Protein AF-A0A2P5GJY7-F1 (afdb_monomer_lite)

Organism: NCBI:txid2022662

Structure (mmCIF, N/CA/C/O backbone):
data_AF-A0A2P5GJY7-F1
#
_entry.id   AF-A0A2P5GJY7-F1
#
loop_
_atom_site.group_PDB
_atom_site.id
_atom_site.type_symbol
_atom_site.label_atom_id
_atom_site.label_alt_id
_atom_site.label_comp_id
_atom_site.label_asym_id
_atom_site.label_entity_id
_atom_site.label_seq_id
_atom_site.pdbx_PDB_ins_code
_atom_site.Cartn_x
_atom_site.Cartn_y
_atom_site.Cartn_z
_atom_site.occupancy
_atom_site.B_iso_or_equiv
_atom_site.auth_seq_id
_atom_site.auth_comp_id
_atom_site.auth_asym_id
_atom_site.auth_atom_id
_atom_site.pdbx_PDB_model_num
ATOM 1 N N . MET A 1 1 ? 16.020 23.531 -41.495 1.00 34.53 1 MET A N 1
ATOM 2 C CA . MET A 1 1 ? 14.678 23.341 -40.895 1.00 34.53 1 MET A CA 1
ATOM 3 C C . MET A 1 1 ? 14.731 22.214 -39.865 1.00 34.53 1 MET A C 1
ATOM 5 O O . MET A 1 1 ? 14.953 21.072 -40.246 1.00 34.53 1 MET A O 1
ATOM 9 N N . ARG A 1 2 ? 14.599 22.515 -38.563 1.00 37.34 2 ARG A N 1
ATOM 10 C CA . ARG A 1 2 ? 14.489 21.490 -37.506 1.00 37.34 2 ARG A CA 1
ATOM 11 C C . ARG A 1 2 ? 13.043 20.993 -37.465 1.00 37.34 2 ARG A C 1
ATOM 13 O O . ARG A 1 2 ? 12.167 21.751 -37.064 1.00 37.34 2 ARG A O 1
ATOM 20 N N . LYS A 1 3 ? 12.797 19.742 -37.870 1.00 37.22 3 LYS A N 1
ATOM 21 C CA . LYS A 1 3 ? 11.512 19.071 -37.621 1.00 37.22 3 LYS A CA 1
ATOM 22 C C . LYS A 1 3 ? 11.326 18.941 -36.110 1.00 37.22 3 LYS A C 1
ATOM 24 O O . LYS A 1 3 ? 12.103 18.254 -35.449 1.00 37.22 3 LYS A O 1
ATOM 29 N N . TRP A 1 4 ? 10.329 19.634 -35.573 1.00 43.38 4 TRP A N 1
ATOM 30 C CA . TRP A 1 4 ? 9.834 19.385 -34.226 1.00 43.38 4 TRP A CA 1
ATOM 31 C C . TRP A 1 4 ? 9.221 17.986 -34.215 1.00 43.38 4 TRP A C 1
ATOM 33 O O . TRP A 1 4 ? 8.318 17.708 -35.000 1.00 43.38 4 TRP A O 1
ATOM 43 N N . LYS A 1 5 ? 9.747 17.096 -33.369 1.00 41.31 5 LYS A N 1
ATOM 44 C CA . LYS A 1 5 ? 9.097 15.814 -33.089 1.00 41.31 5 LYS A CA 1
ATOM 45 C C . LYS A 1 5 ? 7.791 16.112 -32.361 1.00 41.31 5 LYS A C 1
ATOM 47 O O . LYS A 1 5 ? 7.815 16.713 -31.286 1.00 41.31 5 LYS A O 1
ATOM 52 N N . THR A 1 6 ? 6.671 15.731 -32.959 1.00 52.09 6 THR A N 1
ATOM 53 C CA . THR A 1 6 ? 5.356 15.745 -32.313 1.00 52.09 6 THR A CA 1
ATOM 54 C C . THR A 1 6 ? 5.362 14.779 -31.124 1.00 52.09 6 THR A C 1
ATOM 56 O O . THR A 1 6 ? 6.164 13.844 -31.072 1.00 52.09 6 THR A O 1
ATOM 59 N N . LYS A 1 7 ? 4.496 15.010 -30.126 1.00 48.22 7 LYS A N 1
ATOM 60 C CA . LYS A 1 7 ? 4.385 14.160 -28.919 1.00 48.22 7 LYS A CA 1
ATOM 61 C C . LYS A 1 7 ? 4.243 12.667 -29.262 1.00 48.22 7 LYS A C 1
ATOM 63 O O . LYS A 1 7 ? 4.782 11.828 -28.543 1.00 48.22 7 LYS A O 1
ATOM 68 N N . ASP A 1 8 ? 3.630 12.364 -30.401 1.00 45.59 8 ASP A N 1
ATOM 69 C CA . ASP A 1 8 ? 3.423 11.005 -30.904 1.00 45.59 8 ASP A CA 1
ATOM 70 C C . ASP A 1 8 ? 4.733 10.309 -31.326 1.00 45.59 8 ASP A C 1
ATOM 72 O O . ASP A 1 8 ? 4.910 9.115 -31.077 1.00 45.59 8 ASP A O 1
ATOM 76 N N . ASP A 1 9 ? 5.716 11.052 -31.849 1.00 42.16 9 ASP A N 1
ATOM 77 C CA . ASP A 1 9 ? 7.031 10.508 -32.234 1.00 42.16 9 ASP A CA 1
ATOM 78 C C . ASP A 1 9 ? 7.886 10.135 -31.014 1.00 42.16 9 ASP A C 1
ATOM 80 O O . ASP A 1 9 ? 8.717 9.224 -31.064 1.00 42.16 9 ASP A O 1
ATOM 84 N N . ILE A 1 10 ? 7.694 10.834 -29.892 1.00 47.88 10 ILE A N 1
ATOM 85 C CA . ILE A 1 10 ? 8.357 10.514 -28.619 1.00 47.88 10 ILE A CA 1
ATOM 86 C C . ILE A 1 10 ? 7.738 9.236 -28.042 1.00 47.88 10 ILE A C 1
ATOM 88 O O . ILE A 1 10 ? 8.455 8.345 -27.576 1.00 47.88 10 ILE A O 1
ATOM 92 N N . GLN A 1 11 ? 6.417 9.097 -28.172 1.00 43.94 11 GLN A N 1
ATOM 93 C CA . GLN A 1 11 ? 5.674 7.922 -27.738 1.00 43.94 11 GLN A CA 1
ATOM 94 C C . GLN A 1 11 ? 5.958 6.687 -28.609 1.00 43.94 11 GLN A C 1
ATOM 96 O O . GLN A 1 11 ? 5.867 5.570 -28.114 1.00 43.94 11 GLN A O 1
ATOM 101 N N . ALA A 1 12 ? 6.370 6.828 -29.869 1.00 45.78 12 ALA A N 1
ATOM 102 C CA . ALA A 1 12 ? 6.786 5.695 -30.705 1.00 45.78 12 ALA A CA 1
ATOM 103 C C . ALA A 1 12 ? 8.139 5.075 -30.288 1.00 45.78 12 ALA A C 1
ATOM 105 O O . ALA A 1 12 ? 8.378 3.901 -30.555 1.00 45.78 12 ALA A O 1
ATOM 106 N N . SER A 1 13 ? 9.003 5.837 -29.605 1.00 49.62 13 SER A N 1
ATOM 107 C CA . SER A 1 13 ? 10.367 5.414 -29.233 1.00 49.62 13 SER A CA 1
ATOM 108 C C . SER A 1 13 ? 10.535 4.878 -27.808 1.00 49.62 13 SER A C 1
ATOM 110 O O . SER A 1 13 ? 11.633 4.456 -27.447 1.00 49.62 13 SER A O 1
ATOM 112 N N . THR A 1 14 ? 9.474 4.890 -26.997 1.00 52.94 14 THR A N 1
ATOM 113 C CA . THR A 1 14 ? 9.507 4.297 -25.655 1.00 52.94 14 THR A CA 1
ATOM 114 C C . THR A 1 14 ? 9.406 2.773 -25.760 1.00 52.94 14 THR A C 1
ATOM 116 O O . THR A 1 14 ? 8.521 2.275 -26.471 1.00 52.94 14 THR A O 1
ATOM 119 N N . PRO A 1 15 ? 10.310 2.009 -25.113 1.00 65.25 15 PRO A N 1
ATOM 120 C CA . PRO A 1 15 ? 10.289 0.552 -25.158 1.00 65.25 15 PRO A CA 1
ATOM 121 C C . PRO A 1 15 ? 8.916 0.040 -24.715 1.00 65.25 15 PRO A C 1
ATOM 123 O O . PRO A 1 15 ? 8.296 0.590 -23.808 1.00 65.25 15 PRO A O 1
ATOM 126 N N . LEU A 1 16 ? 8.435 -1.027 -25.356 1.00 65.81 16 LEU A N 1
ATOM 127 C CA . LEU A 1 16 ? 7.122 -1.648 -25.114 1.00 65.81 16 LEU A CA 1
ATOM 128 C C . LEU A 1 16 ? 6.843 -1.870 -23.611 1.00 65.81 16 LEU A C 1
ATOM 130 O O . LEU A 1 16 ? 5.719 -1.689 -23.150 1.00 65.81 16 LEU A O 1
ATOM 134 N N . PHE A 1 17 ? 7.902 -2.149 -22.847 1.00 60.34 17 PHE A N 1
ATOM 135 C CA . PHE A 1 17 ? 7.912 -2.263 -21.392 1.00 60.34 17 PHE A CA 1
ATOM 136 C C . PHE A 1 17 ? 7.448 -0.995 -20.653 1.00 60.34 17 PHE A C 1
ATOM 138 O O . PHE A 1 17 ? 6.600 -1.092 -19.773 1.00 60.34 17 PHE A O 1
ATOM 145 N N . GLU A 1 18 ? 7.919 0.199 -21.027 1.00 65.62 18 GLU A N 1
ATOM 146 C CA . GLU A 1 18 ? 7.500 1.456 -20.383 1.00 65.62 18 GLU A CA 1
ATOM 147 C C . GLU A 1 18 ? 6.019 1.752 -20.629 1.00 65.62 18 GLU A C 1
ATOM 149 O O . GLU A 1 18 ? 5.316 2.194 -19.725 1.00 65.62 18 GLU A O 1
ATOM 154 N N . LYS A 1 19 ? 5.505 1.452 -21.827 1.00 70.94 19 LYS A N 1
ATOM 155 C CA . LYS A 1 19 ? 4.076 1.633 -22.130 1.00 70.94 19 LYS A CA 1
ATOM 156 C C . LYS A 1 19 ? 3.191 0.700 -21.312 1.00 70.94 19 LYS A C 1
ATOM 158 O O . LYS A 1 19 ? 2.145 1.132 -20.828 1.00 70.94 19 LYS A O 1
ATOM 163 N N . VAL A 1 20 ? 3.594 -0.563 -21.174 1.00 73.25 20 VAL A N 1
ATOM 164 C CA . VAL A 1 20 ? 2.868 -1.555 -20.369 1.00 73.25 20 VAL A CA 1
ATOM 165 C C . VAL A 1 20 ? 2.922 -1.179 -18.892 1.00 73.25 20 VAL A C 1
ATOM 167 O O . VAL A 1 20 ? 1.893 -1.202 -18.225 1.00 73.25 20 VAL A O 1
ATOM 170 N N . LEU A 1 21 ? 4.085 -0.750 -18.402 1.00 74.75 21 LEU A N 1
ATOM 171 C CA . LEU A 1 21 ? 4.277 -0.365 -17.009 1.00 74.75 21 LEU A CA 1
ATOM 172 C C . LEU A 1 21 ? 3.488 0.902 -16.644 1.00 74.75 21 LEU A C 1
ATOM 174 O O . LEU A 1 21 ? 2.798 0.916 -15.629 1.00 74.75 21 LEU A O 1
ATOM 178 N N . VAL A 1 22 ? 3.497 1.929 -17.501 1.00 75.62 22 VAL A N 1
ATOM 179 C CA . VAL A 1 22 ? 2.707 3.156 -17.291 1.00 75.62 22 VAL A CA 1
ATOM 180 C C . VAL A 1 22 ? 1.207 2.865 -17.321 1.00 75.62 22 VAL A C 1
ATOM 182 O O . VAL A 1 22 ? 0.480 3.347 -16.454 1.00 75.62 22 VAL A O 1
ATOM 185 N N . ARG A 1 23 ? 0.724 2.056 -18.274 1.00 77.25 23 ARG A N 1
ATOM 186 C CA . ARG A 1 23 ? -0.698 1.677 -18.326 1.00 77.25 23 ARG A CA 1
ATOM 187 C C . ARG A 1 23 ? -1.109 0.818 -17.133 1.00 77.25 23 ARG A C 1
ATOM 189 O O . ARG A 1 23 ? -2.165 1.059 -16.562 1.00 77.25 23 ARG A O 1
ATOM 196 N N . GLY A 1 24 ? -0.279 -0.145 -16.736 1.00 80.56 24 GLY A N 1
ATOM 197 C CA . GLY A 1 24 ? -0.527 -0.971 -15.553 1.00 80.56 24 GLY A CA 1
ATOM 198 C C . GLY A 1 24 ? -0.610 -0.125 -14.284 1.00 80.56 24 GLY A C 1
ATOM 199 O O . GLY A 1 24 ? -1.535 -0.284 -13.493 1.00 80.56 24 GLY A O 1
ATOM 200 N N . TYR A 1 25 ? 0.293 0.845 -14.147 1.00 79.81 25 TYR A N 1
ATOM 201 C CA . TYR A 1 25 ? 0.291 1.788 -13.036 1.00 79.81 25 TYR A CA 1
ATOM 202 C C . TYR A 1 25 ? -0.955 2.695 -13.029 1.00 79.81 25 TYR A C 1
ATOM 204 O O . TYR A 1 25 ? -1.570 2.889 -11.983 1.00 79.81 25 TYR A O 1
ATOM 212 N N . GLN A 1 26 ? -1.393 3.188 -14.194 1.00 80.06 26 GLN A N 1
ATOM 213 C CA . GLN A 1 26 ? -2.640 3.955 -14.320 1.00 80.06 26 GLN A CA 1
ATOM 214 C C . GLN A 1 26 ? -3.869 3.140 -13.905 1.00 80.06 26 GLN A C 1
ATOM 216 O O . GLN A 1 26 ? -4.712 3.640 -13.165 1.00 80.06 26 GLN A O 1
ATOM 221 N N . VAL A 1 27 ? -3.967 1.885 -14.349 1.00 85.12 27 VAL A N 1
ATOM 222 C CA . VAL A 1 27 ? -5.081 1.000 -13.978 1.00 85.12 27 VAL A CA 1
ATOM 223 C C . VAL A 1 27 ? -5.066 0.713 -12.476 1.00 85.12 27 VAL A C 1
ATOM 225 O O . VAL A 1 27 ? -6.103 0.833 -11.829 1.00 85.12 27 VAL A O 1
ATOM 228 N N . ALA A 1 28 ? -3.898 0.409 -11.902 1.00 84.88 28 ALA A N 1
ATOM 229 C CA . ALA A 1 28 ? -3.755 0.186 -10.465 1.00 84.88 28 ALA A CA 1
ATOM 230 C C . ALA A 1 28 ? -4.170 1.419 -9.646 1.00 84.88 28 ALA A C 1
ATOM 232 O O . ALA A 1 28 ? -4.871 1.275 -8.648 1.00 84.88 28 ALA A O 1
ATOM 233 N N . LEU A 1 29 ? -3.810 2.627 -10.093 1.00 84.94 29 LEU A N 1
ATOM 234 C CA . LEU A 1 29 ? -4.238 3.876 -9.458 1.00 84.94 29 LEU A CA 1
ATOM 235 C C . LEU A 1 29 ? -5.755 4.074 -9.491 1.00 84.94 29 LEU A C 1
ATOM 237 O O . LEU A 1 29 ? -6.324 4.514 -8.496 1.00 84.94 29 LEU A O 1
ATOM 241 N N . VAL A 1 30 ? -6.406 3.758 -10.612 1.00 87.50 30 VAL A N 1
ATOM 242 C CA . VAL A 1 30 ? -7.868 3.871 -10.739 1.00 87.50 30 VAL A CA 1
ATOM 243 C C . VAL A 1 30 ? -8.573 2.865 -9.831 1.00 87.50 30 VAL A C 1
ATOM 245 O O . VAL A 1 30 ? -9.529 3.216 -9.147 1.00 87.50 30 VAL A O 1
ATOM 248 N N . ILE A 1 31 ? -8.095 1.621 -9.780 1.00 88.38 31 ILE A N 1
ATOM 249 C CA . ILE A 1 31 ? -8.659 0.604 -8.882 1.00 88.38 31 ILE A CA 1
ATOM 250 C C . ILE A 1 31 ? -8.467 1.028 -7.423 1.00 88.38 31 ILE A C 1
ATOM 252 O O . ILE A 1 31 ? -9.407 0.963 -6.633 1.00 88.38 31 ILE A O 1
ATOM 256 N N . PHE A 1 32 ? -7.272 1.508 -7.076 1.00 86.62 32 PHE A N 1
ATOM 257 C CA . PHE A 1 32 ? -6.962 1.961 -5.727 1.00 86.62 32 PHE A CA 1
ATOM 258 C C . PHE A 1 32 ? -7.811 3.172 -5.312 1.00 86.62 32 PHE A C 1
ATOM 260 O O . PHE A 1 32 ? -8.309 3.207 -4.190 1.00 86.62 32 PHE A O 1
ATOM 267 N N . SER A 1 33 ? -8.026 4.145 -6.203 1.00 85.75 33 SER A N 1
ATOM 268 C CA . SER A 1 33 ? -8.851 5.320 -5.897 1.00 85.75 33 SER A CA 1
ATOM 269 C C . SER A 1 33 ? -10.327 4.967 -5.720 1.00 85.75 33 SER A C 1
ATOM 271 O O . SER A 1 33 ? -10.966 5.489 -4.807 1.00 85.75 33 SER A O 1
ATOM 273 N N . LEU A 1 34 ? -10.855 4.047 -6.534 1.00 90.75 34 LEU A N 1
ATOM 274 C CA . LEU A 1 34 ? -12.212 3.523 -6.374 1.00 90.75 34 LEU A CA 1
ATOM 275 C C . LEU A 1 34 ? -12.367 2.762 -5.055 1.00 90.75 34 LEU A C 1
ATOM 277 O O . LEU A 1 34 ? -13.336 2.989 -4.333 1.00 90.75 34 LEU A O 1
ATOM 281 N N . TRP A 1 35 ? -11.402 1.903 -4.718 1.00 89.56 35 TRP A N 1
ATOM 282 C CA . TRP A 1 35 ? -11.403 1.167 -3.454 1.00 89.56 35 TRP A CA 1
ATOM 283 C C . TRP A 1 35 ? -11.337 2.110 -2.249 1.00 89.56 35 TRP A C 1
ATOM 285 O O . TRP A 1 35 ? -12.163 2.005 -1.347 1.00 89.56 35 TRP A O 1
ATOM 295 N N . LEU A 1 36 ? -10.423 3.084 -2.260 1.00 86.62 36 LEU A N 1
ATOM 296 C CA . LEU A 1 36 ? -10.295 4.068 -1.186 1.00 86.62 36 LEU A CA 1
ATOM 297 C C . LEU A 1 36 ? -11.573 4.905 -1.037 1.00 86.62 36 LEU A C 1
ATOM 299 O O . LEU A 1 36 ? -12.032 5.143 0.078 1.00 86.62 36 LEU A O 1
ATOM 303 N N . GLY A 1 37 ? -12.166 5.324 -2.159 1.00 87.62 37 GLY A N 1
ATOM 304 C CA . GLY A 1 37 ? -13.436 6.045 -2.167 1.00 87.62 37 GLY A CA 1
ATOM 305 C C . GLY A 1 37 ? -14.575 5.223 -1.564 1.00 87.62 37 GLY A C 1
ATOM 306 O O . GLY A 1 37 ? -15.362 5.758 -0.786 1.00 87.62 37 GLY A O 1
ATOM 307 N N . TRP A 1 38 ? -14.631 3.925 -1.870 1.00 90.56 38 TRP A N 1
ATOM 308 C CA . TRP A 1 38 ? -15.604 3.007 -1.281 1.00 90.56 38 TRP A CA 1
ATOM 309 C C . TRP A 1 38 ? -15.401 2.835 0.232 1.00 90.56 38 TRP A C 1
ATOM 311 O O . TRP A 1 38 ? -16.369 2.994 0.967 1.00 90.56 38 TRP A O 1
ATOM 321 N N . VAL A 1 39 ? -14.167 2.611 0.706 1.00 88.12 39 VAL A N 1
ATOM 322 C CA . VAL A 1 39 ? -13.859 2.480 2.147 1.00 88.12 39 VAL A CA 1
ATOM 323 C C . VAL A 1 39 ? -14.271 3.736 2.918 1.00 88.12 39 VAL A C 1
ATOM 325 O O . VAL A 1 39 ? -14.928 3.648 3.952 1.00 88.12 39 VAL A O 1
ATOM 328 N N . ILE A 1 40 ? -13.930 4.922 2.402 1.00 87.31 40 ILE A N 1
ATOM 329 C CA . ILE A 1 40 ? -14.301 6.194 3.040 1.00 87.31 40 ILE A CA 1
ATOM 330 C C . ILE A 1 40 ? -15.821 6.373 3.049 1.00 87.31 40 ILE A C 1
ATOM 332 O O . ILE A 1 40 ? -16.388 6.799 4.053 1.00 87.31 40 ILE A O 1
ATOM 336 N N . TYR A 1 41 ? -16.490 6.067 1.936 1.00 91.38 41 TYR A N 1
ATOM 337 C CA . TYR A 1 41 ? -17.944 6.162 1.850 1.00 91.38 41 TYR A CA 1
ATOM 338 C C . TYR A 1 41 ? -18.631 5.235 2.859 1.00 91.38 41 TYR A C 1
ATOM 340 O O . TYR A 1 41 ? -19.539 5.676 3.565 1.00 91.38 41 TYR A O 1
ATOM 348 N N . ASP A 1 42 ? -18.189 3.981 2.940 1.00 90.19 42 ASP A N 1
ATOM 349 C CA . ASP A 1 42 ? -18.756 2.981 3.841 1.00 90.19 42 ASP A CA 1
ATOM 350 C C . ASP A 1 42 ? -18.544 3.375 5.309 1.00 90.19 42 ASP A C 1
ATOM 352 O O . ASP A 1 42 ? -19.497 3.390 6.086 1.00 90.19 42 ASP A O 1
ATOM 356 N N . GLU A 1 43 ? -17.345 3.844 5.670 1.00 88.94 43 GLU A N 1
ATOM 357 C CA . GLU A 1 43 ? -17.064 4.381 7.007 1.00 88.94 43 GLU A CA 1
ATOM 358 C C . GLU A 1 43 ? -17.991 5.555 7.365 1.00 88.94 43 GLU A C 1
ATOM 360 O O . GLU A 1 43 ? -18.574 5.589 8.450 1.00 88.94 43 GLU A O 1
ATOM 365 N N . VAL A 1 44 ? -18.182 6.513 6.452 1.00 89.94 44 VAL A N 1
ATOM 366 C CA . VAL A 1 44 ? -19.079 7.658 6.687 1.00 89.94 44 VAL A CA 1
ATOM 367 C C . VAL A 1 44 ? -20.523 7.194 6.887 1.00 89.94 44 VAL A C 1
ATOM 369 O O . VAL A 1 44 ? -21.236 7.741 7.734 1.00 89.94 44 VAL A O 1
ATOM 372 N N . GLN A 1 45 ? -20.973 6.184 6.142 1.00 91.44 45 GLN A N 1
ATOM 373 C CA . GLN A 1 45 ? -22.304 5.608 6.339 1.00 91.44 45 GLN A CA 1
ATOM 374 C C . GLN A 1 45 ? -22.415 4.887 7.687 1.00 91.44 45 GLN A C 1
ATOM 376 O O . GLN A 1 45 ? -23.409 5.075 8.395 1.00 91.44 45 GLN A O 1
ATOM 381 N N . MET A 1 46 ? -21.391 4.131 8.092 1.00 89.38 46 MET A N 1
ATOM 382 C CA . MET A 1 46 ? -21.336 3.497 9.413 1.00 89.38 46 MET A CA 1
ATOM 383 C C . MET A 1 46 ? -21.407 4.535 10.5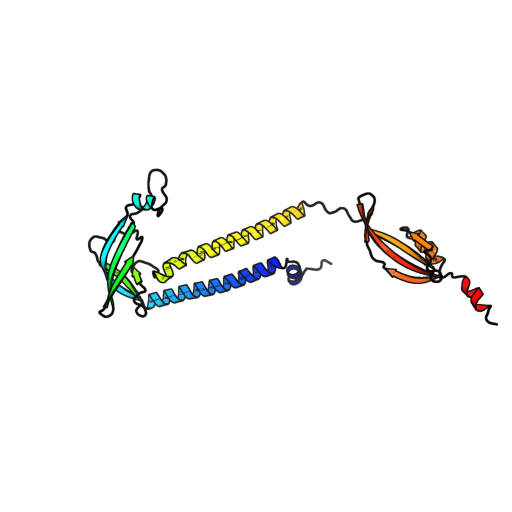34 1.00 89.38 46 MET A C 1
ATOM 385 O O . MET A 1 46 ? -22.176 4.354 11.475 1.00 89.38 46 MET A O 1
ATOM 389 N N . GLN A 1 47 ? -20.693 5.656 10.405 1.00 88.94 47 GLN A N 1
ATOM 390 C CA . GLN A 1 47 ? -20.729 6.752 11.376 1.00 88.94 47 GLN A CA 1
ATOM 391 C C . GLN A 1 47 ? -22.102 7.431 11.452 1.00 88.94 47 GLN A C 1
ATOM 393 O O . GLN A 1 47 ? -22.565 7.756 12.542 1.00 88.94 47 GLN A O 1
ATOM 398 N N . ARG A 1 48 ? -22.798 7.608 10.323 1.00 90.12 48 ARG A N 1
ATOM 399 C CA . ARG A 1 48 ? -24.170 8.159 10.310 1.00 90.12 48 ARG A CA 1
ATOM 400 C C . ARG A 1 48 ? -25.196 7.234 10.954 1.00 90.12 48 ARG A C 1
ATOM 402 O O . ARG A 1 48 ? -26.198 7.705 11.487 1.00 90.12 48 ARG A O 1
ATOM 409 N N . HIS A 1 49 ? -24.968 5.928 10.875 1.00 91.44 49 HIS A N 1
ATOM 410 C CA . HIS A 1 49 ? -25.834 4.901 11.450 1.00 91.44 49 HIS A CA 1
ATOM 411 C C . HIS A 1 49 ? -25.323 4.358 12.790 1.00 91.44 49 HIS A C 1
ATOM 413 O O . HIS A 1 49 ? -25.844 3.346 13.277 1.00 91.44 49 HIS A O 1
ATOM 419 N N . ALA A 1 50 ? -24.328 5.024 13.375 1.00 89.88 50 ALA A N 1
ATOM 420 C CA . ALA A 1 50 ? -23.765 4.690 14.665 1.00 89.88 50 ALA A CA 1
ATOM 421 C C . ALA A 1 50 ? -24.734 5.075 15.785 1.00 89.88 50 ALA A C 1
ATOM 423 O O . ALA A 1 50 ? -25.323 6.158 15.781 1.00 89.88 50 ALA A O 1
ATOM 424 N N . VAL A 1 51 ? -24.896 4.177 16.750 1.00 91.19 51 VAL A N 1
ATOM 425 C CA . VAL A 1 51 ? -25.667 4.420 17.965 1.00 91.19 51 VAL A CA 1
ATOM 426 C C . VAL A 1 51 ? -24.733 4.249 19.162 1.00 91.19 51 VAL A C 1
ATOM 428 O O . VAL A 1 51 ? -24.164 3.163 19.312 1.00 91.19 51 VAL A O 1
ATOM 431 N N . PRO A 1 52 ? -24.592 5.276 20.020 1.00 90.88 52 PRO A N 1
ATOM 432 C CA . PRO A 1 52 ? -23.786 5.169 21.224 1.00 90.88 52 PRO A CA 1
ATOM 433 C C . PRO A 1 52 ? -24.494 4.301 22.267 1.00 90.88 52 PRO A C 1
ATOM 435 O O . PRO A 1 52 ? -25.698 4.431 22.507 1.00 90.88 52 PRO A O 1
ATOM 438 N N . THR A 1 53 ? -23.738 3.426 22.918 1.00 90.12 53 THR A N 1
ATOM 439 C CA . THR A 1 53 ? -24.175 2.597 24.042 1.00 90.12 53 THR A CA 1
ATOM 440 C C . THR A 1 53 ? -23.087 2.529 25.103 1.00 90.12 53 THR A C 1
ATOM 442 O O . THR A 1 53 ? -21.893 2.560 24.809 1.00 90.12 53 THR A O 1
ATOM 445 N N . SER A 1 54 ? -23.492 2.393 26.362 1.00 89.62 54 SER A N 1
ATOM 446 C CA . SER A 1 54 ? -22.573 1.993 27.420 1.00 89.62 54 SER A CA 1
ATOM 447 C C . SER A 1 54 ? -22.382 0.477 27.394 1.00 89.62 54 SER A C 1
ATOM 449 O O . SER A 1 54 ? -23.307 -0.284 27.092 1.00 89.62 54 SER A O 1
ATOM 451 N N . ALA A 1 55 ? -21.166 0.039 27.693 1.00 88.38 55 ALA A N 1
ATOM 452 C CA . ALA A 1 55 ? -20.799 -1.365 27.781 1.00 88.38 55 ALA A CA 1
ATOM 453 C C . ALA A 1 55 ? -20.007 -1.621 29.055 1.00 88.38 55 ALA A C 1
ATOM 455 O O . ALA A 1 55 ? -19.209 -0.777 29.467 1.00 88.38 55 ALA A O 1
ATOM 456 N N . GLN A 1 56 ? -20.225 -2.778 29.674 1.00 89.69 56 GLN A N 1
ATOM 457 C CA . GLN A 1 56 ? -19.528 -3.162 30.896 1.00 89.69 56 GLN A CA 1
ATOM 458 C C . GLN A 1 56 ? -18.308 -4.016 30.572 1.00 89.69 56 GLN A C 1
ATOM 460 O O . GLN A 1 56 ? -18.396 -4.952 29.779 1.00 89.69 56 GLN A O 1
ATOM 465 N N . ILE A 1 57 ? -17.168 -3.714 31.193 1.00 87.12 57 ILE A N 1
ATOM 466 C CA . ILE A 1 57 ? -15.962 -4.534 31.042 1.00 87.12 57 ILE A CA 1
ATOM 467 C C . ILE A 1 57 ? -16.108 -5.784 31.912 1.00 87.12 57 ILE A C 1
ATOM 469 O O . ILE A 1 57 ? -16.164 -5.687 33.139 1.00 87.12 57 ILE A O 1
ATOM 473 N N . TYR A 1 58 ? -16.139 -6.953 31.275 1.00 81.88 58 TYR A N 1
ATOM 474 C CA . TYR A 1 58 ? -16.244 -8.247 31.951 1.00 81.88 58 TYR A CA 1
ATOM 475 C C . TYR A 1 58 ? -14.867 -8.859 32.243 1.00 81.88 58 TYR A C 1
ATOM 477 O O . TYR A 1 58 ? -14.638 -9.369 33.338 1.00 81.88 58 TYR A O 1
ATOM 485 N N . HIS A 1 59 ? -13.930 -8.755 31.296 1.00 83.12 59 HIS A N 1
ATOM 486 C CA . HIS A 1 59 ? -12.560 -9.260 31.426 1.00 83.12 59 HIS A CA 1
ATOM 487 C C . HIS A 1 59 ? -11.569 -8.143 31.111 1.00 83.12 59 HIS A C 1
ATOM 489 O O . HIS A 1 59 ? -11.743 -7.472 30.094 1.00 83.12 59 HIS A O 1
ATOM 495 N N . LEU A 1 60 ? -10.553 -7.951 31.954 1.00 84.25 60 LEU A N 1
ATOM 496 C CA . LEU A 1 60 ? -9.483 -6.976 31.751 1.00 84.25 60 LEU A CA 1
ATOM 497 C C . LEU A 1 60 ? -8.143 -7.661 31.996 1.00 84.25 60 LEU A C 1
ATOM 499 O O . LEU A 1 60 ? -7.829 -8.027 33.125 1.00 84.25 60 LEU A O 1
ATOM 503 N N . ASP A 1 61 ? -7.357 -7.752 30.938 1.00 85.00 61 ASP A N 1
ATOM 504 C CA . ASP A 1 61 ? -5.957 -8.132 30.973 1.00 85.00 61 ASP A CA 1
ATOM 505 C C . ASP A 1 61 ? -5.110 -6.890 30.741 1.00 85.00 61 ASP A C 1
ATOM 507 O O . ASP A 1 61 ? -5.447 -6.027 29.924 1.00 85.00 61 ASP A O 1
ATOM 511 N N . TYR A 1 62 ? -3.983 -6.800 31.433 1.00 84.81 62 TYR A N 1
ATOM 512 C CA . TYR A 1 62 ? -2.984 -5.785 31.147 1.00 84.81 62 TYR A CA 1
ATOM 513 C C . TYR A 1 62 ? -1.610 -6.430 31.029 1.00 84.81 62 TYR A C 1
ATOM 515 O O . TYR A 1 62 ? -1.288 -7.397 31.718 1.00 84.81 62 TYR A O 1
ATOM 523 N N . ILE A 1 63 ? -0.807 -5.885 30.125 1.00 83.88 63 ILE A N 1
ATOM 524 C CA . ILE A 1 63 ? 0.574 -6.277 29.885 1.00 83.88 63 ILE A CA 1
ATOM 525 C C . ILE A 1 63 ? 1.440 -5.087 30.292 1.00 83.88 63 ILE A C 1
ATOM 527 O O . ILE A 1 63 ? 1.180 -3.946 29.890 1.00 83.88 63 ILE A O 1
ATOM 531 N N . THR A 1 64 ? 2.453 -5.345 31.118 1.00 82.00 64 THR A N 1
ATOM 532 C CA . THR A 1 64 ? 3.397 -4.306 31.540 1.00 82.00 64 THR A CA 1
ATOM 533 C C . THR A 1 64 ? 4.303 -3.885 30.374 1.00 82.00 64 THR A C 1
ATOM 535 O O . THR A 1 64 ? 4.498 -4.658 29.434 1.00 82.00 64 THR A O 1
ATOM 538 N N . PRO A 1 65 ? 4.908 -2.686 30.420 1.00 79.94 65 PRO A N 1
ATOM 539 C CA . PRO A 1 65 ? 5.800 -2.200 29.366 1.00 79.94 65 PRO A CA 1
ATOM 540 C C . PRO A 1 65 ? 6.974 -3.150 29.081 1.00 79.94 65 PRO A C 1
ATOM 542 O O . PRO A 1 65 ? 7.386 -3.302 27.935 1.00 79.94 65 PRO A O 1
ATOM 545 N N . GLU A 1 66 ? 7.481 -3.822 30.118 1.00 77.94 66 GLU A N 1
ATOM 546 C CA . GLU A 1 66 ? 8.552 -4.821 30.021 1.00 77.94 66 GLU A CA 1
ATOM 547 C C . GLU A 1 66 ? 8.095 -6.057 29.235 1.00 77.94 66 GLU A C 1
ATOM 549 O O . GLU A 1 66 ? 8.744 -6.461 28.274 1.00 77.94 66 GLU A O 1
ATOM 554 N N . GLN A 1 67 ? 6.919 -6.595 29.565 1.00 80.19 67 GLN A N 1
ATOM 555 C CA . GLN A 1 67 ? 6.337 -7.733 28.851 1.00 80.19 67 GLN A CA 1
ATOM 556 C C . GLN A 1 67 ? 5.929 -7.374 27.412 1.00 80.19 67 GLN A C 1
ATOM 558 O O . GLN A 1 67 ? 5.994 -8.216 26.516 1.00 80.19 67 GLN A O 1
ATOM 563 N N . ALA A 1 68 ? 5.504 -6.131 27.163 1.00 74.25 68 ALA A N 1
ATOM 564 C CA . ALA A 1 68 ? 5.201 -5.648 25.817 1.00 74.25 68 ALA A CA 1
ATOM 565 C C . ALA A 1 68 ? 6.470 -5.570 24.950 1.00 74.25 68 ALA A C 1
ATOM 567 O O . ALA A 1 68 ? 6.441 -5.941 23.773 1.00 74.25 68 ALA A O 1
ATOM 568 N N . ALA A 1 69 ? 7.594 -5.156 25.542 1.00 75.75 69 ALA A N 1
ATOM 569 C CA . ALA A 1 69 ? 8.894 -5.150 24.882 1.00 75.75 69 ALA A CA 1
ATOM 570 C C . ALA A 1 69 ? 9.402 -6.568 24.576 1.00 75.75 69 ALA A C 1
ATOM 572 O O . ALA A 1 69 ? 9.867 -6.815 23.464 1.00 75.75 69 ALA A O 1
ATOM 573 N N . GLU A 1 70 ? 9.255 -7.514 25.510 1.00 79.00 70 GLU A N 1
ATOM 574 C CA . GLU A 1 70 ? 9.587 -8.931 25.277 1.00 79.00 70 GLU A CA 1
ATOM 575 C C . GLU A 1 70 ? 8.769 -9.541 24.132 1.00 79.00 70 GLU A C 1
ATOM 577 O O . GLU A 1 70 ? 9.291 -10.311 23.327 1.00 79.00 70 GLU A O 1
ATOM 582 N N . LYS A 1 71 ? 7.494 -9.155 24.017 1.00 77.88 71 LYS A N 1
ATOM 583 C CA . LYS A 1 71 ? 6.601 -9.577 22.927 1.00 77.88 71 LYS A CA 1
ATOM 584 C C . LYS A 1 71 ? 6.845 -8.839 21.605 1.00 77.88 71 LYS A C 1
ATOM 586 O O . LYS A 1 71 ? 6.157 -9.120 20.627 1.00 77.88 71 LYS A O 1
ATOM 591 N N . GLY A 1 72 ? 7.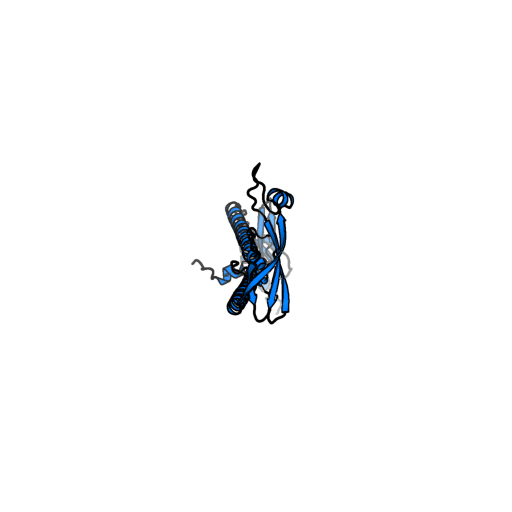797 -7.904 21.555 1.00 72.62 72 GLY A N 1
ATOM 592 C CA . GLY A 1 72 ? 8.127 -7.137 20.352 1.00 72.62 72 GLY A CA 1
ATOM 593 C C . GLY A 1 72 ? 7.066 -6.112 19.934 1.00 72.62 72 GLY A C 1
ATOM 594 O O . GLY A 1 72 ? 7.120 -5.617 18.810 1.00 72.62 72 GLY A O 1
ATOM 595 N N . LEU A 1 73 ? 6.116 -5.775 20.815 1.00 72.56 73 LEU A N 1
ATOM 596 C CA . LEU A 1 73 ? 5.054 -4.793 20.540 1.00 72.56 73 LEU A CA 1
ATOM 597 C C . LEU A 1 73 ? 5.575 -3.349 20.558 1.00 72.56 73 LEU A C 1
ATOM 599 O O . LEU A 1 73 ? 4.940 -2.441 20.027 1.00 72.56 73 LEU A O 1
ATOM 603 N N . CYS A 1 74 ? 6.750 -3.124 21.144 1.00 72.69 74 CYS A N 1
ATOM 604 C CA . CYS A 1 74 ? 7.385 -1.818 21.198 1.00 72.69 74 CYS A CA 1
ATOM 605 C C . CYS A 1 74 ? 8.911 -1.921 21.064 1.00 72.69 74 CYS A C 1
ATOM 607 O O . CYS A 1 74 ? 9.524 -2.944 21.368 1.00 72.69 74 CYS A O 1
ATOM 609 N N . GLN A 1 75 ? 9.539 -0.842 20.587 1.00 66.50 75 GLN A N 1
ATOM 610 C CA . GLN A 1 75 ? 10.991 -0.775 20.424 1.00 66.50 75 GLN A CA 1
ATOM 611 C C . GLN A 1 75 ? 11.667 -0.320 21.723 1.00 66.50 75 GLN A C 1
ATOM 613 O O . GLN A 1 75 ? 11.432 0.789 22.206 1.00 66.50 75 GLN A O 1
ATOM 618 N N . LEU A 1 76 ? 12.568 -1.149 22.251 1.00 63.06 76 LEU A N 1
ATOM 619 C CA . LEU A 1 76 ? 13.473 -0.766 23.334 1.00 63.06 76 LEU A CA 1
ATOM 620 C C . LEU A 1 76 ? 14.525 0.221 22.808 1.00 63.06 76 LEU A C 1
ATOM 622 O O . LEU A 1 76 ? 15.279 -0.094 21.886 1.00 63.06 76 LEU A O 1
ATOM 626 N N . ARG A 1 77 ? 14.617 1.415 23.406 1.00 59.03 77 ARG A N 1
ATOM 627 C CA . ARG A 1 77 ? 15.708 2.370 23.151 1.00 59.03 77 ARG A CA 1
ATOM 628 C C . ARG A 1 77 ? 16.653 2.390 24.355 1.00 59.03 77 ARG A C 1
ATOM 630 O O . ARG A 1 77 ? 16.517 3.199 25.265 1.00 59.03 77 ARG A O 1
ATOM 637 N N . GLY A 1 78 ? 17.648 1.504 24.350 1.00 64.94 78 GLY A N 1
ATOM 638 C CA . GLY A 1 78 ? 18.635 1.417 25.433 1.00 64.94 78 GLY A CA 1
ATOM 639 C C . GLY A 1 78 ? 18.052 0.811 26.716 1.00 64.94 78 GLY A C 1
ATOM 640 O O . GLY A 1 78 ? 17.394 -0.220 26.654 1.00 64.94 78 GLY A O 1
ATOM 641 N N . ARG A 1 79 ? 18.319 1.427 27.882 1.00 60.97 79 ARG A N 1
ATOM 642 C CA . ARG A 1 79 ? 17.836 0.964 29.206 1.00 60.97 79 ARG A CA 1
ATOM 643 C C . ARG A 1 79 ? 16.436 1.465 29.582 1.00 60.97 79 ARG A C 1
ATOM 645 O O . ARG A 1 79 ? 15.927 1.063 30.621 1.00 60.97 79 ARG A O 1
ATOM 652 N N . SER A 1 80 ? 15.825 2.337 28.782 1.00 56.75 80 SER A N 1
ATOM 653 C CA . SER A 1 80 ? 14.455 2.799 28.999 1.00 56.75 80 SER A CA 1
ATOM 654 C C . SER A 1 80 ? 13.544 2.279 27.891 1.00 56.75 80 SER A C 1
ATOM 656 O O . SER A 1 80 ? 13.734 2.537 26.701 1.00 56.75 80 SER A O 1
ATOM 658 N N . ALA A 1 81 ? 12.528 1.523 28.296 1.00 58.66 81 ALA A N 1
ATOM 659 C CA . ALA A 1 81 ? 11.416 1.179 27.432 1.00 58.66 81 ALA A CA 1
ATOM 660 C C . ALA A 1 81 ? 10.510 2.410 27.335 1.00 58.66 81 ALA A C 1
ATOM 662 O O . ALA A 1 81 ? 9.873 2.789 28.314 1.00 58.66 81 ALA A O 1
ATOM 663 N N . ASN A 1 82 ? 10.442 3.052 26.167 1.00 65.31 82 ASN A N 1
ATOM 664 C CA . ASN A 1 82 ? 9.410 4.059 25.905 1.00 65.31 82 ASN A CA 1
ATOM 665 C C . ASN A 1 82 ? 8.113 3.337 25.502 1.00 65.31 82 ASN A C 1
ATOM 667 O O . ASN A 1 82 ? 7.605 3.513 24.396 1.00 65.31 82 ASN A O 1
ATOM 671 N N . CYS A 1 83 ? 7.661 2.428 26.366 1.00 72.69 83 CYS A N 1
ATOM 672 C CA . CYS A 1 83 ? 6.512 1.565 26.140 1.00 72.69 83 CYS A CA 1
ATOM 673 C C . CYS A 1 83 ? 5.423 1.944 27.141 1.00 72.69 83 CYS A C 1
ATOM 675 O O . CYS A 1 83 ? 5.696 2.210 28.311 1.00 72.69 83 CYS A O 1
ATOM 677 N N . SER A 1 84 ? 4.190 2.013 26.656 1.00 77.75 84 SER A N 1
ATOM 678 C CA . SER A 1 84 ? 3.029 2.293 27.498 1.00 77.75 84 SER A CA 1
ATOM 679 C C . SER A 1 84 ? 2.433 0.979 28.006 1.00 77.75 84 SER A C 1
ATOM 681 O O . SER A 1 84 ? 2.773 -0.090 27.506 1.00 77.75 84 SER A O 1
ATOM 683 N N . ASN A 1 85 ? 1.550 1.034 29.002 1.00 80.12 85 ASN A N 1
ATOM 684 C CA . ASN A 1 85 ? 0.784 -0.149 29.400 1.00 80.12 85 ASN A CA 1
ATOM 685 C C . ASN A 1 85 ? -0.202 -0.511 28.284 1.00 80.12 85 ASN A C 1
ATOM 687 O O . ASN A 1 85 ? -0.887 0.373 27.762 1.00 80.12 85 ASN A O 1
ATOM 691 N N . HIS A 1 86 ? -0.302 -1.799 27.966 1.00 82.62 86 HIS A N 1
ATOM 692 C CA . HIS A 1 86 ? -1.234 -2.306 26.963 1.00 82.62 86 HIS A CA 1
ATOM 693 C C . HIS A 1 86 ? -2.340 -3.098 27.654 1.00 82.62 86 HIS A C 1
ATOM 695 O O . HIS A 1 86 ? -2.070 -4.021 28.421 1.00 82.62 86 HIS A O 1
ATOM 701 N N . TYR A 1 87 ? -3.587 -2.732 27.386 1.00 85.38 87 TYR A N 1
ATOM 702 C CA . TYR A 1 87 ? -4.777 -3.341 27.965 1.00 85.38 87 TYR A CA 1
ATOM 703 C C . TYR A 1 87 ? -5.518 -4.127 26.888 1.00 85.38 87 TYR A C 1
ATOM 705 O O . TYR A 1 87 ? -5.698 -3.656 25.766 1.00 85.38 87 TYR A O 1
ATOM 713 N N . SER A 1 88 ? -5.968 -5.325 27.232 1.00 87.94 88 SER A N 1
ATOM 714 C CA . SER A 1 88 ? -6.882 -6.118 26.415 1.00 87.94 88 SER A CA 1
ATOM 715 C C . SER A 1 88 ? -8.109 -6.415 27.250 1.00 87.94 88 SER A C 1
ATOM 717 O O . SER A 1 88 ? -7.995 -6.843 28.394 1.00 87.94 88 SER A O 1
ATOM 719 N N . PHE A 1 89 ? -9.294 -6.154 26.721 1.00 88.06 89 PHE A N 1
ATOM 720 C CA . PHE A 1 89 ? -10.510 -6.325 27.498 1.00 88.06 89 PHE A CA 1
ATOM 721 C C . PHE A 1 89 ? -11.673 -6.811 26.654 1.00 88.06 89 PHE A C 1
ATOM 723 O O . PHE A 1 89 ? -11.781 -6.523 25.464 1.00 88.06 89 PHE A O 1
ATOM 730 N N . THR A 1 90 ? -12.561 -7.553 27.306 1.00 88.62 90 THR A N 1
ATOM 731 C CA . THR A 1 90 ? -13.828 -7.986 26.722 1.00 88.62 90 THR A CA 1
ATOM 732 C C . THR A 1 90 ? -14.955 -7.212 27.372 1.00 88.62 90 THR A C 1
ATOM 734 O O . THR A 1 90 ? -15.027 -7.115 28.601 1.00 88.62 90 THR A O 1
ATOM 737 N N . VAL A 1 91 ? -15.843 -6.674 26.547 1.00 89.06 91 VAL A N 1
ATOM 738 C CA . VAL A 1 91 ? -16.992 -5.893 26.991 1.00 89.06 91 VAL A CA 1
ATOM 739 C C . VAL A 1 91 ? -18.292 -6.571 26.632 1.00 89.06 91 VAL A C 1
ATOM 741 O O . VAL A 1 91 ? -18.412 -7.171 25.566 1.00 89.06 91 VAL A O 1
ATOM 744 N N . GLU A 1 92 ? -19.262 -6.455 27.527 1.00 89.75 92 GLU A N 1
ATOM 745 C CA . GLU A 1 92 ? -20.632 -6.900 27.331 1.00 89.75 92 GLU A CA 1
ATOM 746 C C . GLU A 1 92 ? -21.536 -5.676 27.136 1.00 89.75 92 GLU A C 1
ATOM 748 O O . GLU A 1 92 ? -21.492 -4.714 27.909 1.00 89.75 92 GLU A O 1
ATOM 753 N N . TYR A 1 93 ? -22.348 -5.697 26.083 1.00 89.81 93 TYR A N 1
ATOM 754 C CA . TYR A 1 93 ? -23.284 -4.629 25.739 1.00 89.81 93 TYR A CA 1
ATOM 755 C C . TYR A 1 93 ? -24.621 -5.215 25.288 1.00 89.81 93 TYR A C 1
ATOM 757 O O . TYR A 1 93 ? -24.706 -6.365 24.847 1.00 89.81 93 TYR A O 1
ATOM 765 N N . GLN A 1 94 ? -25.693 -4.435 25.422 1.00 88.62 94 GLN A N 1
ATOM 766 C CA . GLN A 1 94 ? -27.045 -4.883 25.101 1.00 88.62 94 GLN A CA 1
ATOM 767 C C . GLN A 1 94 ? -27.580 -4.139 23.877 1.00 88.62 94 GLN A C 1
ATOM 769 O O . GLN A 1 94 ? -27.677 -2.916 23.876 1.00 88.62 94 GLN A O 1
ATOM 774 N N . VAL A 1 95 ? -27.975 -4.885 22.843 1.00 87.69 95 VAL A N 1
ATOM 775 C CA . VAL A 1 95 ? -28.584 -4.340 21.619 1.00 87.69 95 VAL A CA 1
ATOM 776 C C . VAL A 1 95 ? -29.920 -5.023 21.381 1.00 87.69 95 VAL A C 1
ATOM 778 O O . VAL A 1 95 ? -29.984 -6.250 21.290 1.00 87.69 95 VAL A O 1
ATOM 781 N N . ASN A 1 96 ? -30.996 -4.241 21.261 1.00 85.44 96 ASN A N 1
ATOM 782 C CA . ASN A 1 96 ? -32.356 -4.742 21.015 1.00 85.44 96 ASN A CA 1
ATOM 783 C C . ASN A 1 96 ? -32.755 -5.890 21.969 1.00 85.44 96 ASN A C 1
ATOM 785 O O . ASN A 1 96 ? -33.308 -6.905 21.548 1.00 85.44 96 ASN A O 1
ATOM 789 N N . GLY A 1 97 ? -32.394 -5.770 23.250 1.00 82.62 97 GLY A N 1
ATOM 790 C CA . GLY A 1 97 ? -32.676 -6.775 24.279 1.00 82.62 97 GLY A CA 1
ATOM 791 C C . GLY A 1 97 ? -31.726 -7.981 24.307 1.00 82.62 97 GLY A C 1
ATOM 792 O O . GLY A 1 97 ? -31.763 -8.734 25.277 1.00 82.62 97 GLY A O 1
ATOM 793 N N . ARG A 1 98 ? -30.836 -8.155 23.320 1.00 87.44 98 ARG A N 1
ATOM 794 C CA . ARG A 1 98 ? -29.841 -9.242 23.290 1.00 87.44 98 ARG A CA 1
ATOM 795 C C . ARG A 1 98 ? -28.497 -8.770 23.828 1.00 87.44 98 ARG A C 1
ATOM 797 O O . ARG A 1 98 ? -28.006 -7.718 23.423 1.00 87.44 98 ARG A O 1
ATOM 804 N N . LYS A 1 99 ? -27.889 -9.572 24.701 1.00 88.56 99 LYS A N 1
ATOM 805 C CA . LYS A 1 99 ? -26.517 -9.350 25.163 1.00 88.56 99 LYS A CA 1
ATOM 806 C C . LYS A 1 99 ? -25.523 -9.806 24.100 1.00 88.56 99 LYS A C 1
ATOM 808 O O . LYS A 1 99 ? -25.724 -10.840 23.459 1.00 88.56 99 LYS A O 1
ATOM 813 N N . ARG A 1 100 ? -24.479 -9.015 23.894 1.00 88.19 100 ARG A N 1
ATOM 814 C CA . ARG A 1 100 ? -23.377 -9.280 22.970 1.00 88.19 100 ARG A CA 1
ATOM 815 C C . ARG A 1 100 ? -22.064 -8.983 23.662 1.00 88.19 100 ARG A C 1
ATOM 817 O O . ARG A 1 100 ? -22.008 -8.131 24.544 1.00 88.19 100 ARG A O 1
ATOM 824 N N . THR A 1 101 ? -21.021 -9.671 23.225 1.00 89.50 101 THR A N 1
ATOM 825 C CA . THR A 1 101 ? -19.663 -9.445 23.697 1.00 89.50 101 THR A CA 1
ATOM 826 C C . THR A 1 101 ? -18.773 -8.978 22.562 1.00 89.50 101 THR A C 1
ATOM 828 O O . THR A 1 101 ? -19.017 -9.277 21.391 1.00 89.50 101 THR A O 1
ATOM 831 N N . ALA A 1 102 ? -17.754 -8.212 22.917 1.00 86.81 102 ALA A N 1
ATOM 832 C CA . ALA A 1 102 ? -16.736 -7.757 21.995 1.00 86.81 102 ALA A CA 1
ATOM 833 C C . ALA A 1 102 ? -15.380 -7.692 22.675 1.00 86.81 102 ALA A C 1
ATOM 835 O O . ALA A 1 102 ? -15.294 -7.334 23.849 1.00 86.81 102 ALA A O 1
ATOM 836 N N . GLN A 1 103 ? -14.333 -8.025 21.931 1.00 88.25 103 GLN A N 1
ATOM 837 C CA . GLN A 1 103 ? -12.972 -8.032 22.436 1.00 88.25 103 GLN A CA 1
ATOM 838 C C . GLN A 1 103 ? -12.186 -6.881 21.819 1.00 88.25 103 GLN A C 1
ATOM 840 O O . GLN A 1 103 ? -12.113 -6.755 20.601 1.00 88.25 103 GLN A O 1
ATOM 845 N N . PHE A 1 104 ? -11.562 -6.085 22.678 1.00 85.81 104 PHE A N 1
ATOM 846 C CA . PHE A 1 104 ? -10.617 -5.047 22.307 1.00 85.81 104 PHE A CA 1
ATOM 847 C C . PHE A 1 104 ? -9.226 -5.501 22.726 1.00 85.81 104 PHE A C 1
ATOM 849 O O . PHE A 1 104 ? -9.010 -5.897 23.873 1.00 85.81 104 PHE A O 1
ATOM 856 N N . GLN A 1 105 ? -8.290 -5.470 21.786 1.00 85.69 105 GLN A N 1
ATOM 857 C CA . GLN A 1 105 ? -6.903 -5.854 22.012 1.00 85.69 105 GLN A CA 1
ATOM 858 C C . GLN A 1 105 ? -5.999 -4.637 21.845 1.00 85.69 105 GLN A C 1
ATOM 860 O O . GLN A 1 105 ? -6.310 -3.719 21.087 1.00 85.69 105 GLN A O 1
ATOM 865 N N . ASP A 1 106 ? -4.875 -4.668 22.554 1.00 78.38 106 ASP A N 1
ATOM 866 C CA . ASP A 1 106 ? -3.771 -3.726 22.378 1.00 78.38 106 ASP A CA 1
ATOM 867 C C . ASP A 1 106 ? -4.146 -2.241 22.570 1.00 78.38 106 ASP A C 1
ATOM 869 O O . ASP A 1 106 ? -3.784 -1.350 21.801 1.00 78.38 106 ASP A O 1
ATOM 873 N N . ILE A 1 107 ? -4.917 -1.956 23.620 1.00 82.00 107 ILE A N 1
ATOM 874 C CA . ILE A 1 107 ? -5.388 -0.609 23.939 1.00 82.00 107 ILE A CA 1
ATOM 875 C C . ILE A 1 107 ? -4.406 0.085 24.886 1.00 82.00 107 ILE A C 1
ATOM 877 O O . ILE A 1 107 ? -4.153 -0.387 25.985 1.00 82.00 107 ILE A O 1
ATOM 881 N N . VAL A 1 108 ? -3.910 1.263 24.505 1.00 79.75 108 VAL A N 1
ATOM 882 C CA . VAL A 1 108 ? -2.874 2.013 25.254 1.00 79.75 108 VAL A CA 1
ATOM 883 C C . VAL A 1 108 ? -3.460 2.909 26.368 1.00 79.75 108 VAL A C 1
ATOM 885 O O . VAL A 1 108 ? -2.776 3.694 27.019 1.00 79.75 108 VAL A O 1
ATOM 888 N N . TYR A 1 109 ? -4.764 2.812 26.614 1.00 78.50 109 TYR A N 1
ATOM 889 C CA . TYR A 1 109 ? -5.473 3.613 27.612 1.00 78.50 109 TYR A CA 1
ATOM 890 C C . TYR A 1 109 ? -5.981 2.744 28.751 1.00 78.50 109 TYR A C 1
ATOM 892 O O . TYR A 1 109 ? -6.613 1.721 28.500 1.00 78.50 109 TYR A O 1
ATOM 900 N N . ASN A 1 110 ? -5.782 3.216 29.982 1.00 79.25 110 ASN A N 1
ATOM 901 C CA . ASN A 1 110 ? -6.335 2.590 31.172 1.00 79.25 110 ASN A CA 1
ATOM 902 C C . ASN A 1 110 ? -7.855 2.841 31.243 1.00 79.25 110 ASN A C 1
ATOM 904 O O . ASN A 1 110 ? -8.248 3.994 31.430 1.00 79.25 110 ASN A O 1
ATOM 908 N N . PRO A 1 111 ? -8.706 1.803 31.137 1.00 70.56 111 PRO A N 1
ATOM 909 C CA . PRO A 1 111 ? -10.158 1.956 31.202 1.00 70.56 111 PRO A CA 1
ATOM 910 C C . PRO A 1 111 ? -10.701 2.419 32.568 1.00 70.56 111 PRO A C 1
ATOM 912 O O . PRO A 1 111 ? -11.895 2.689 32.672 1.00 70.56 111 PRO A O 1
ATOM 915 N N . GLY A 1 112 ? -9.852 2.561 33.592 1.00 64.31 112 GLY A N 1
ATOM 916 C CA . GLY A 1 112 ? -10.247 3.003 34.930 1.00 64.31 112 GLY A CA 1
ATOM 917 C C . GLY A 1 112 ? -10.949 1.907 35.741 1.00 64.31 112 GLY A C 1
ATOM 918 O O . GLY A 1 112 ? -11.271 0.834 35.236 1.00 64.31 112 GLY A O 1
ATOM 919 N N . GLU A 1 113 ? -11.173 2.167 37.031 1.00 58.75 113 GLU A N 1
ATOM 920 C CA . GLU A 1 113 ? -11.764 1.191 37.965 1.00 58.75 113 GLU A CA 1
ATOM 921 C C . GLU A 1 113 ? -13.283 1.017 37.780 1.00 58.75 113 GLU A C 1
ATOM 923 O O . GLU A 1 113 ? -13.827 -0.062 38.023 1.00 58.75 113 GLU A O 1
ATOM 928 N N . ASN A 1 114 ? -13.975 2.050 37.283 1.00 58.50 114 ASN A N 1
ATOM 929 C CA . ASN A 1 114 ? -15.409 2.010 37.004 1.00 58.50 114 ASN A CA 1
ATOM 930 C C . ASN A 1 114 ? -15.639 1.445 35.600 1.00 58.50 114 ASN A C 1
ATOM 932 O O . ASN A 1 114 ? -15.646 2.180 34.618 1.00 58.50 114 ASN A O 1
ATOM 936 N N . LYS A 1 115 ? -15.799 0.118 35.545 1.00 74.44 115 LYS A N 1
ATOM 937 C CA . LYS A 1 115 ? -15.908 -0.791 34.386 1.00 74.44 115 LYS A CA 1
ATOM 938 C C . LYS A 1 115 ? -17.051 -0.496 33.394 1.00 74.44 115 LYS A C 1
ATOM 940 O O . LYS A 1 115 ? -17.770 -1.413 33.004 1.00 74.44 115 LYS A O 1
ATOM 945 N N . THR A 1 116 ? -17.239 0.745 32.964 1.00 83.69 116 THR A N 1
ATOM 946 C CA . THR A 1 116 ? -18.189 1.135 31.917 1.00 83.69 116 THR A CA 1
ATOM 947 C C . THR A 1 116 ? -17.491 1.981 30.869 1.00 83.69 116 THR A C 1
ATOM 949 O O . THR A 1 116 ? -16.939 3.030 31.191 1.00 83.69 116 THR A O 1
ATOM 952 N N . ILE A 1 117 ? -17.552 1.553 29.613 1.00 87.44 117 ILE A N 1
ATOM 953 C CA . ILE A 1 117 ? -16.981 2.273 28.474 1.00 87.44 117 ILE A CA 1
ATOM 954 C C . ILE A 1 117 ? -18.073 2.656 27.479 1.00 87.44 117 ILE A C 1
ATOM 956 O O . ILE A 1 117 ? -19.108 1.998 27.391 1.00 87.44 117 ILE A O 1
ATOM 960 N N . CYS A 1 118 ? -17.834 3.730 26.729 1.00 88.38 118 CYS A N 1
ATOM 961 C CA . CYS A 1 118 ? -18.699 4.147 25.631 1.00 88.38 118 CYS A CA 1
ATOM 962 C C . CYS A 1 118 ? -18.288 3.418 24.348 1.00 88.38 118 CYS A C 1
ATOM 964 O O . CYS A 1 118 ? -17.122 3.487 23.940 1.00 88.38 118 CYS A O 1
ATOM 966 N N . LEU A 1 119 ? -19.254 2.758 23.714 1.00 91.12 119 LEU A N 1
ATOM 967 C CA . LEU A 1 119 ? -19.120 2.112 22.414 1.00 91.12 119 LEU A CA 1
ATOM 968 C C . LEU A 1 119 ? -20.124 2.693 21.429 1.00 91.12 119 LEU A C 1
ATOM 970 O O . LEU A 1 119 ? -21.279 2.901 21.784 1.00 91.12 119 LEU A O 1
ATOM 974 N N . ASP A 1 120 ? -19.714 2.836 20.180 1.00 92.25 120 ASP A N 1
ATOM 975 C CA . ASP A 1 120 ? -20.632 3.054 19.069 1.00 92.25 120 ASP A CA 1
ATOM 976 C C . ASP A 1 120 ? -20.796 1.745 18.303 1.00 92.25 120 ASP A C 1
ATOM 978 O O . ASP A 1 120 ? -19.803 1.103 17.958 1.00 92.25 120 ASP A O 1
ATOM 982 N N . TYR A 1 121 ? -22.036 1.354 18.008 1.00 91.38 121 TYR A N 1
ATOM 983 C CA . TYR A 1 121 ? -22.328 0.221 17.125 1.00 91.38 121 TYR A CA 1
ATOM 984 C C . TYR A 1 121 ? -23.168 0.654 15.926 1.00 91.38 121 TYR A C 1
ATOM 986 O O . TYR A 1 121 ? -23.967 1.587 16.012 1.00 91.38 121 TYR A O 1
ATOM 994 N N . VAL A 1 122 ? -23.031 -0.046 14.800 1.00 90.94 122 VAL A N 1
ATOM 995 C CA . VAL A 1 122 ? -23.816 0.251 13.594 1.00 90.94 122 VAL A CA 1
ATOM 996 C C . VAL A 1 122 ? -25.198 -0.399 13.694 1.00 90.94 122 VAL A C 1
ATOM 998 O O . VAL A 1 122 ? -25.315 -1.615 13.856 1.00 90.94 122 VAL A O 1
ATOM 1001 N N . LYS A 1 123 ? -26.274 0.385 13.548 1.00 87.94 123 LYS A N 1
ATOM 1002 C CA . LYS A 1 123 ? -27.660 -0.109 13.701 1.00 87.94 123 LYS A CA 1
ATOM 1003 C C . LYS A 1 123 ? -28.008 -1.282 12.773 1.00 87.94 123 LYS A C 1
ATOM 1005 O O . LYS A 1 123 ? -28.723 -2.193 13.184 1.00 87.94 123 LYS A O 1
ATOM 1010 N N . SER A 1 124 ? -27.527 -1.255 11.528 1.00 86.94 124 SER A N 1
ATOM 1011 C CA . SER A 1 124 ? -27.757 -2.318 10.537 1.00 86.94 124 SER A CA 1
ATOM 1012 C C . SER A 1 124 ? -26.933 -3.576 10.816 1.00 86.94 124 SER A C 1
ATOM 1014 O O . SER A 1 124 ? -27.389 -4.680 10.526 1.00 86.94 124 SER A O 1
ATOM 1016 N N . ASN A 1 125 ? -25.746 -3.424 11.407 1.00 85.69 125 ASN A N 1
ATOM 1017 C CA . ASN A 1 125 ? -24.859 -4.525 11.751 1.00 85.69 125 ASN A CA 1
ATOM 1018 C C . ASN A 1 125 ? -24.220 -4.306 13.134 1.00 85.69 125 ASN A C 1
ATOM 1020 O O . ASN A 1 125 ?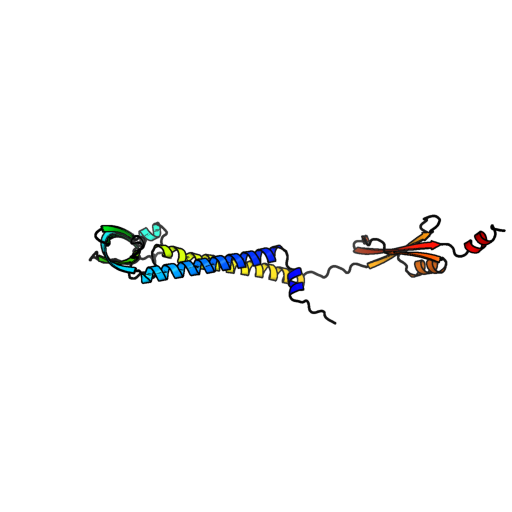 -23.111 -3.781 13.227 1.00 85.69 125 ASN A O 1
ATOM 1024 N N . PRO A 1 126 ? -24.870 -4.770 14.214 1.00 84.50 126 PRO A N 1
ATOM 1025 C CA . PRO A 1 126 ? -24.385 -4.560 15.573 1.00 84.50 126 PRO A CA 1
ATOM 1026 C C . PRO A 1 126 ? -23.157 -5.403 15.942 1.00 84.50 126 PRO A C 1
ATOM 1028 O O . PRO A 1 126 ? -22.842 -5.508 17.117 1.00 84.50 126 PRO A O 1
ATOM 1031 N N . ALA A 1 127 ? -22.516 -6.097 14.994 1.00 85.50 127 ALA A N 1
ATOM 1032 C CA . ALA A 1 127 ? -21.176 -6.654 15.201 1.00 85.50 127 ALA A CA 1
ATOM 1033 C C . ALA A 1 127 ? -20.079 -5.621 14.891 1.00 85.50 127 ALA A C 1
ATOM 1035 O O . ALA A 1 127 ? -18.976 -5.736 15.413 1.00 85.50 127 ALA A O 1
ATOM 1036 N N . MET A 1 128 ? -20.392 -4.611 14.070 1.00 86.94 128 MET A N 1
ATOM 1037 C CA . MET A 1 128 ? -19.490 -3.499 13.788 1.00 86.94 128 MET A CA 1
ATOM 1038 C C . MET A 1 128 ? -19.562 -2.504 14.934 1.00 86.94 128 MET A C 1
ATOM 1040 O O . MET A 1 128 ? -20.610 -1.897 15.176 1.00 86.94 128 MET A O 1
ATOM 1044 N N . ILE A 1 129 ? -18.443 -2.358 15.631 1.00 89.38 129 ILE A N 1
ATOM 1045 C CA . ILE A 1 129 ? -18.327 -1.526 16.819 1.00 89.38 129 ILE A CA 1
ATOM 1046 C C . ILE A 1 129 ? -17.039 -0.709 16.787 1.00 89.38 129 ILE A C 1
ATOM 1048 O O . ILE A 1 129 ? -16.108 -1.008 16.035 1.00 89.38 129 ILE A O 1
ATOM 1052 N N . LYS A 1 130 ? -17.001 0.313 17.634 1.00 90.38 130 LYS A N 1
ATOM 1053 C CA . LYS A 1 130 ? -15.794 1.052 17.995 1.00 90.38 130 LYS A CA 1
ATOM 1054 C C . LYS A 1 130 ? -15.935 1.655 19.380 1.00 90.38 130 LYS A C 1
ATOM 1056 O O . LYS A 1 130 ? -17.048 1.805 19.886 1.00 90.38 130 LYS A O 1
ATOM 1061 N N . LEU A 1 131 ? -14.823 2.062 19.980 1.00 88.50 131 LEU A N 1
ATOM 1062 C CA . LEU A 1 131 ? -14.865 2.953 21.138 1.00 88.50 131 LEU A CA 1
ATOM 1063 C C . LEU A 1 131 ? -15.338 4.340 20.675 1.00 88.50 131 LEU A C 1
ATOM 1065 O O . LEU A 1 131 ? -14.907 4.808 19.626 1.00 88.50 131 LEU A O 1
ATOM 1069 N N . CYS A 1 132 ? -16.160 5.043 21.460 1.00 87.25 132 CYS A N 1
ATOM 1070 C CA . CYS A 1 132 ? -16.677 6.372 21.066 1.00 87.25 132 CYS A CA 1
ATOM 1071 C C . CYS A 1 132 ? -15.571 7.415 20.805 1.00 87.25 132 CYS A C 1
ATOM 1073 O O . CYS A 1 132 ? -15.773 8.399 20.100 1.00 87.25 132 CYS A O 1
ATOM 1075 N N . ARG A 1 133 ? -14.385 7.212 21.389 1.00 84.19 133 ARG A N 1
ATOM 1076 C CA . ARG A 1 133 ? -13.205 8.057 21.155 1.00 84.19 133 ARG A CA 1
ATOM 1077 C C . ARG A 1 133 ? -12.474 7.727 19.853 1.00 84.19 133 ARG A C 1
ATOM 1079 O O . ARG A 1 133 ? -11.661 8.529 19.400 1.00 84.19 133 ARG A O 1
ATOM 1086 N N . ASP A 1 134 ? -12.677 6.523 19.326 1.00 84.31 134 ASP A N 1
ATOM 1087 C CA . ASP A 1 134 ? -11.916 6.037 18.192 1.00 84.31 134 ASP A CA 1
ATOM 1088 C C . ASP A 1 134 ? -12.515 6.638 16.908 1.00 84.31 134 ASP A C 1
ATOM 1090 O O . ASP A 1 134 ? -13.739 6.628 16.699 1.00 84.31 134 ASP A O 1
ATOM 1094 N N . PRO A 1 135 ? -11.664 7.190 16.028 1.00 82.38 135 PRO A N 1
ATOM 1095 C CA . PRO A 1 135 ? -12.141 7.839 14.815 1.00 82.38 135 PRO A CA 1
ATOM 1096 C C . PRO A 1 135 ? -12.698 6.848 13.786 1.00 82.38 135 PRO A C 1
ATOM 1098 O O . PRO A 1 135 ? -13.519 7.255 12.970 1.00 82.38 135 PRO A O 1
ATOM 1101 N N . TRP A 1 136 ? -12.304 5.572 13.850 1.00 84.06 136 TRP A N 1
ATOM 1102 C CA . TRP A 1 136 ? -12.643 4.544 12.861 1.00 84.06 136 TRP A CA 1
ATOM 1103 C C . TRP A 1 136 ? -13.331 3.335 13.494 1.00 84.06 136 TRP A C 1
ATOM 1105 O O . TRP A 1 136 ? -13.056 3.007 14.650 1.00 84.06 136 TRP A O 1
ATOM 1115 N N . PHE A 1 137 ? -14.188 2.657 12.729 1.00 84.94 137 PHE A N 1
ATOM 1116 C CA . PHE A 1 137 ? -14.674 1.322 13.082 1.00 84.94 137 PHE A CA 1
ATOM 1117 C C . PHE A 1 137 ? -13.570 0.266 12.978 1.00 84.94 137 PHE A C 1
ATOM 1119 O O . PHE A 1 137 ? -12.721 0.339 12.087 1.00 84.94 137 PHE A O 1
ATOM 1126 N N . ASP A 1 138 ? -13.606 -0.748 13.852 1.00 76.69 138 ASP A N 1
ATOM 1127 C CA . ASP A 1 138 ? -12.597 -1.821 13.870 1.00 76.69 138 ASP A CA 1
ATOM 1128 C C . ASP A 1 138 ? -12.470 -2.522 12.509 1.00 76.69 138 ASP A C 1
ATOM 1130 O O . ASP A 1 138 ? -11.375 -2.894 12.102 1.00 76.69 138 ASP A O 1
ATOM 1134 N N . TYR A 1 139 ? -13.570 -2.608 11.753 1.00 79.06 139 TYR A N 1
ATOM 1135 C CA . TYR A 1 139 ? -13.583 -3.165 10.401 1.00 79.06 139 TYR A CA 1
ATOM 1136 C C . TYR A 1 139 ? -12.660 -2.425 9.425 1.00 79.06 139 TYR A C 1
ATOM 1138 O O . TYR A 1 139 ? -12.035 -3.063 8.583 1.00 79.06 139 TYR A O 1
ATOM 1146 N N . HIS A 1 140 ? -12.555 -1.096 9.537 1.00 80.06 140 HIS A N 1
ATOM 1147 C CA . HIS A 1 140 ? -11.735 -0.292 8.633 1.00 80.06 140 HIS A CA 1
ATOM 1148 C C . HIS A 1 140 ? -10.386 0.143 9.214 1.00 80.06 140 HIS A C 1
ATOM 1150 O O . HIS A 1 140 ? -9.550 0.688 8.487 1.00 80.06 140 HIS A O 1
ATOM 1156 N N . LYS A 1 141 ? -10.143 -0.123 10.499 1.00 73.81 141 LYS A N 1
ATOM 1157 C CA . LYS A 1 141 ? -8.926 0.273 11.218 1.00 73.81 141 LYS A CA 1
ATOM 1158 C C . LYS A 1 141 ? -7.648 -0.235 10.540 1.00 73.81 141 LYS A C 1
ATOM 1160 O O . LYS A 1 141 ? -6.695 0.528 10.380 1.00 73.81 141 LYS A O 1
ATOM 1165 N N . ASP A 1 142 ? -7.657 -1.473 10.050 1.00 70.56 142 ASP A N 1
ATOM 1166 C CA . ASP A 1 142 ? -6.499 -2.088 9.385 1.00 70.56 142 ASP A CA 1
ATOM 1167 C C . ASP A 1 142 ? -6.254 -1.550 7.965 1.00 70.56 142 ASP A C 1
ATOM 1169 O O . ASP A 1 142 ? -5.129 -1.587 7.454 1.00 70.56 142 ASP A O 1
ATOM 1173 N N . PHE A 1 143 ? -7.273 -0.974 7.321 1.00 74.69 143 PHE A N 1
ATOM 1174 C CA . PHE A 1 143 ? -7.131 -0.407 5.979 1.00 74.69 143 PHE A CA 1
ATOM 1175 C C . PHE A 1 143 ? -6.386 0.926 5.962 1.00 74.69 143 PHE A C 1
ATOM 1177 O O . PHE A 1 143 ? -5.924 1.340 4.900 1.00 74.69 143 PHE A O 1
ATOM 1184 N N . PHE A 1 144 ? -6.190 1.573 7.115 1.00 69.94 144 PHE A N 1
ATOM 1185 C CA . PHE A 1 144 ? -5.438 2.825 7.201 1.00 69.94 144 PHE A CA 1
ATOM 1186 C C . PHE A 1 144 ? -3.976 2.678 6.749 1.00 69.94 144 PHE A C 1
ATOM 1188 O O . PHE A 1 144 ? -3.415 3.605 6.167 1.00 69.94 144 PHE A O 1
ATOM 1195 N N . PHE A 1 145 ? -3.354 1.512 6.954 1.00 68.94 145 PHE A N 1
ATOM 1196 C CA . PHE A 1 145 ? -1.958 1.280 6.562 1.00 68.94 145 PHE A CA 1
ATOM 1197 C C . PHE A 1 145 ? -1.774 1.049 5.054 1.00 68.94 145 PHE A C 1
ATOM 1199 O O . PHE A 1 145 ? -0.711 1.355 4.503 1.00 68.94 145 PHE A O 1
ATOM 1206 N N . PHE A 1 146 ? -2.804 0.555 4.364 1.00 74.88 146 PHE A N 1
ATOM 1207 C CA . PHE A 1 146 ? -2.729 0.204 2.943 1.00 74.88 146 PHE A CA 1
ATOM 1208 C C . PHE A 1 146 ? -2.372 1.387 2.026 1.00 74.88 146 PHE A C 1
ATOM 1210 O O . PHE A 1 146 ? -1.484 1.223 1.185 1.00 74.88 146 PHE A O 1
ATOM 1217 N N . PRO A 1 147 ? -2.962 2.591 2.181 1.00 76.44 147 PRO A N 1
ATOM 1218 C CA . PRO A 1 147 ? -2.555 3.765 1.418 1.00 76.44 147 PRO A CA 1
ATOM 1219 C C . PRO A 1 147 ? -1.075 4.112 1.566 1.00 76.44 147 PRO A C 1
ATOM 1221 O O . PRO A 1 147 ? -0.410 4.368 0.564 1.00 76.44 147 PRO A O 1
ATOM 1224 N N . PHE A 1 148 ? -0.523 4.072 2.779 1.00 76.81 148 PHE A N 1
ATOM 1225 C CA . PHE A 1 148 ? 0.891 4.393 2.999 1.00 76.81 148 PHE A CA 1
ATOM 1226 C C . PHE A 1 148 ? 1.824 3.368 2.344 1.00 76.81 148 PHE A C 1
ATOM 1228 O O . PHE A 1 148 ? 2.826 3.741 1.726 1.00 76.81 148 PHE A O 1
ATOM 1235 N N . ALA A 1 149 ? 1.482 2.081 2.415 1.00 78.50 149 ALA A N 1
ATOM 1236 C CA . ALA A 1 149 ? 2.230 1.027 1.733 1.00 78.50 149 ALA A CA 1
ATOM 1237 C C . ALA A 1 149 ? 2.157 1.175 0.201 1.00 78.50 149 ALA A C 1
ATOM 1239 O O . ALA A 1 149 ? 3.175 1.095 -0.489 1.00 78.50 149 ALA A O 1
ATOM 1240 N N . PHE A 1 150 ? 0.974 1.473 -0.337 1.00 80.31 150 PHE A N 1
ATOM 1241 C CA . PH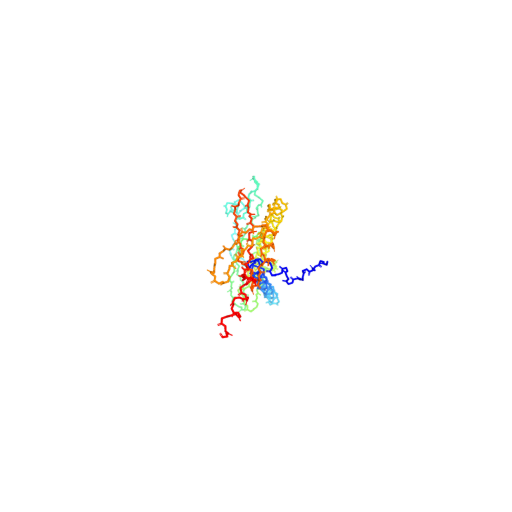E A 1 150 ? 0.777 1.670 -1.772 1.00 80.31 150 PHE A CA 1
ATOM 1242 C C . PHE A 1 150 ? 1.551 2.888 -2.306 1.00 80.31 150 PHE A C 1
ATOM 1244 O O . PHE A 1 150 ? 2.245 2.795 -3.326 1.00 80.31 150 PHE A O 1
ATOM 1251 N N . TRP A 1 151 ? 1.488 4.025 -1.606 1.00 78.75 151 TRP A N 1
ATOM 1252 C CA . TRP A 1 151 ? 2.215 5.239 -1.987 1.00 78.75 151 TRP A CA 1
ATOM 1253 C C . TRP A 1 151 ? 3.731 5.097 -1.822 1.00 78.75 151 TRP A C 1
ATOM 1255 O O . TRP A 1 151 ? 4.478 5.605 -2.658 1.00 78.75 151 TRP A O 1
ATOM 1265 N N . SER A 1 152 ? 4.208 4.376 -0.804 1.00 81.38 152 SER A N 1
ATOM 1266 C CA . SER A 1 152 ? 5.649 4.150 -0.626 1.00 81.38 152 SER A CA 1
ATOM 1267 C C . SER A 1 152 ? 6.234 3.286 -1.746 1.00 81.38 152 SER A C 1
ATOM 1269 O O . SER A 1 152 ? 7.235 3.677 -2.351 1.00 81.38 152 SER A O 1
ATOM 1271 N N . LEU A 1 153 ? 5.571 2.182 -2.110 1.00 81.12 153 LEU A N 1
ATOM 1272 C CA . LEU A 1 153 ? 5.965 1.338 -3.247 1.00 81.12 153 LEU A CA 1
ATOM 1273 C C . LEU A 1 153 ? 5.913 2.098 -4.574 1.00 81.12 153 LEU A C 1
ATOM 1275 O O . LEU A 1 153 ? 6.819 1.985 -5.400 1.00 81.12 153 LEU A O 1
ATOM 1279 N N . THR A 1 154 ? 4.880 2.916 -4.754 1.00 80.12 154 THR A N 1
ATOM 1280 C CA . THR A 1 154 ? 4.731 3.807 -5.905 1.00 80.12 154 THR A CA 1
ATOM 1281 C C . THR A 1 154 ? 5.921 4.757 -6.049 1.00 80.12 154 THR A C 1
ATOM 1283 O O . THR A 1 154 ? 6.516 4.854 -7.126 1.00 80.12 154 THR A O 1
ATOM 1286 N N . LEU A 1 155 ? 6.266 5.473 -4.975 1.00 82.44 155 LEU A N 1
ATOM 1287 C CA . LEU A 1 155 ? 7.338 6.466 -4.988 1.00 82.44 155 LEU A CA 1
ATOM 1288 C C . LEU A 1 155 ? 8.697 5.803 -5.211 1.00 82.44 155 LEU A C 1
ATOM 1290 O O . LEU A 1 155 ? 9.485 6.295 -6.017 1.00 82.44 155 LEU A O 1
ATOM 1294 N N . LEU A 1 156 ? 8.943 4.659 -4.568 1.00 82.94 156 LEU A N 1
ATOM 1295 C CA . LEU A 1 156 ? 10.144 3.850 -4.783 1.00 82.94 156 LEU A CA 1
ATOM 1296 C C . LEU A 1 156 ? 10.268 3.385 -6.237 1.00 82.94 156 LEU A C 1
ATOM 1298 O O . LEU A 1 156 ? 11.335 3.527 -6.836 1.00 82.94 156 LEU A O 1
ATOM 1302 N N . GLY A 1 157 ? 9.180 2.887 -6.828 1.00 78.75 157 GLY A N 1
ATOM 1303 C CA . GLY A 1 157 ? 9.153 2.470 -8.229 1.00 78.75 157 GLY A CA 1
ATOM 1304 C C . GLY A 1 157 ? 9.438 3.630 -9.186 1.00 78.75 157 GLY A C 1
ATOM 1305 O O . GLY A 1 157 ? 10.313 3.526 -10.049 1.00 78.75 157 GLY A O 1
ATOM 1306 N N . ALA A 1 158 ? 8.760 4.765 -9.000 1.00 79.69 158 ALA A N 1
ATOM 1307 C CA . ALA A 1 158 ? 8.961 5.963 -9.816 1.00 79.69 158 ALA A CA 1
ATOM 1308 C C . ALA A 1 158 ? 10.391 6.519 -9.691 1.00 79.69 158 ALA A C 1
ATOM 1310 O O . ALA A 1 158 ? 11.007 6.908 -10.691 1.00 79.69 158 ALA A O 1
ATOM 1311 N N . PHE A 1 159 ? 10.944 6.520 -8.477 1.00 83.19 159 PHE A N 1
ATOM 1312 C CA . PHE A 1 159 ? 12.314 6.944 -8.213 1.00 83.19 159 PHE A CA 1
ATOM 1313 C C . PHE A 1 159 ? 13.336 6.004 -8.863 1.00 83.19 159 PHE A C 1
ATOM 1315 O O . PHE A 1 159 ? 14.269 6.473 -9.516 1.00 83.19 159 PHE A O 1
ATOM 1322 N N . GLY A 1 160 ? 13.126 4.687 -8.773 1.00 81.44 160 GLY A N 1
ATOM 1323 C CA . GLY A 1 160 ? 13.975 3.683 -9.417 1.00 81.44 160 GLY A CA 1
ATOM 1324 C C . GLY A 1 160 ? 14.017 3.837 -10.939 1.00 81.44 160 GLY A C 1
ATOM 1325 O O . GLY A 1 160 ? 15.097 3.883 -11.528 1.00 81.44 160 GLY A O 1
ATOM 1326 N N . ILE A 1 161 ? 12.857 4.013 -11.578 1.00 79.94 161 ILE A N 1
ATOM 1327 C CA . ILE A 1 161 ? 12.772 4.265 -13.027 1.00 79.94 161 ILE A CA 1
ATOM 1328 C C . ILE A 1 161 ? 13.495 5.569 -13.390 1.00 79.94 161 ILE A C 1
ATOM 1330 O O . ILE A 1 161 ? 14.275 5.609 -14.344 1.00 79.94 161 ILE A O 1
ATOM 1334 N N . SER A 1 162 ? 13.292 6.626 -12.601 1.00 77.38 162 SER A N 1
ATOM 1335 C CA . SER A 1 162 ? 13.952 7.919 -12.811 1.00 77.38 162 SER A CA 1
ATOM 1336 C C . SER A 1 162 ? 15.477 7.813 -12.715 1.00 77.38 162 SER A C 1
ATOM 1338 O O . SER A 1 162 ? 16.185 8.394 -13.541 1.00 77.38 162 SER A O 1
ATOM 1340 N N . LEU A 1 163 ? 15.990 7.032 -11.759 1.00 84.19 163 LEU A N 1
ATOM 1341 C CA . LEU A 1 163 ? 17.418 6.747 -11.605 1.00 84.19 163 LEU A CA 1
ATOM 1342 C C . LEU A 1 163 ? 17.990 5.994 -12.807 1.00 84.19 163 LEU A C 1
ATOM 1344 O O . LEU A 1 163 ? 19.049 6.375 -13.306 1.00 84.19 163 LEU A O 1
ATOM 1348 N N . ILE A 1 164 ? 17.292 4.971 -13.304 1.00 80.81 164 ILE A N 1
ATOM 1349 C CA . ILE A 1 164 ? 17.723 4.203 -14.483 1.00 80.81 164 ILE A CA 1
ATOM 1350 C C . ILE A 1 164 ? 17.811 5.120 -15.710 1.00 80.81 164 ILE A C 1
ATOM 1352 O O . ILE A 1 164 ? 18.837 5.145 -16.394 1.00 80.81 164 ILE A O 1
ATOM 1356 N N . LEU A 1 165 ? 16.782 5.938 -15.950 1.00 77.75 165 LEU A N 1
ATOM 1357 C CA . LEU A 1 165 ? 16.760 6.890 -17.064 1.00 77.75 165 LEU A CA 1
ATOM 1358 C C . LEU A 1 165 ? 17.848 7.968 -16.935 1.00 77.75 165 LEU A C 1
ATOM 1360 O O . LEU A 1 165 ? 18.460 8.367 -17.934 1.00 77.75 165 LEU A O 1
ATOM 1364 N N . ALA A 1 166 ? 18.110 8.450 -15.718 1.00 80.25 166 ALA A N 1
ATOM 1365 C CA . ALA A 1 166 ? 19.186 9.398 -15.451 1.00 80.25 166 ALA A CA 1
ATOM 1366 C C . ALA A 1 166 ? 20.564 8.763 -15.699 1.00 80.25 166 ALA A C 1
ATOM 1368 O O . ALA A 1 166 ? 21.389 9.350 -16.403 1.00 80.25 166 ALA A O 1
ATOM 1369 N N . ALA A 1 167 ? 20.788 7.545 -15.203 1.00 80.50 167 ALA A N 1
ATOM 1370 C CA . ALA A 1 167 ? 22.021 6.793 -15.410 1.00 80.50 167 ALA A CA 1
ATOM 1371 C C . ALA A 1 167 ? 22.272 6.515 -16.898 1.00 80.50 167 ALA A C 1
ATOM 1373 O O . ALA A 1 167 ? 23.395 6.677 -17.380 1.00 80.50 167 ALA A O 1
ATOM 1374 N N . GLU A 1 168 ? 21.232 6.177 -17.662 1.00 77.94 168 GLU A N 1
ATOM 1375 C CA . GLU A 1 168 ? 21.356 5.956 -19.101 1.00 77.94 168 GLU A CA 1
ATOM 1376 C C . GLU A 1 168 ? 21.701 7.250 -19.855 1.00 77.94 168 GLU A C 1
ATOM 1378 O O . GLU A 1 168 ? 22.582 7.251 -20.722 1.00 77.94 168 GLU A O 1
ATOM 1383 N N . LYS A 1 169 ? 21.084 8.384 -19.492 1.00 77.06 169 LYS A N 1
ATOM 1384 C CA . LYS A 1 169 ? 21.441 9.702 -20.051 1.00 77.06 169 LYS A CA 1
ATOM 1385 C C . LYS A 1 169 ? 22.889 10.080 -19.750 1.00 77.06 169 LYS A C 1
ATOM 1387 O O . LYS A 1 169 ? 23.573 10.592 -20.636 1.00 77.06 169 LYS A O 1
ATOM 1392 N N . VAL A 1 170 ? 23.358 9.825 -18.530 1.00 78.75 170 VAL A N 1
ATOM 1393 C CA . VAL A 1 170 ? 24.752 10.062 -18.129 1.00 78.75 170 VAL A CA 1
ATOM 1394 C C . VAL A 1 170 ? 25.689 9.161 -18.936 1.00 78.75 170 VAL A C 1
ATOM 1396 O O . VAL A 1 170 ? 26.611 9.664 -19.576 1.00 78.75 170 VAL A O 1
ATOM 1399 N N . LYS A 1 171 ? 25.402 7.858 -19.026 1.00 75.94 171 LYS A N 1
ATOM 1400 C CA . LYS A 1 171 ? 26.180 6.903 -19.829 1.00 75.94 171 LYS A CA 1
ATOM 1401 C C . LYS A 1 171 ? 26.286 7.335 -21.294 1.00 75.94 171 LYS A C 1
ATOM 1403 O O . LYS A 1 171 ? 27.378 7.296 -21.852 1.00 75.94 171 LYS A O 1
ATOM 1408 N N . ARG A 1 172 ? 25.194 7.806 -21.907 1.00 67.81 172 ARG A N 1
ATOM 1409 C CA . ARG A 1 172 ? 25.201 8.310 -23.294 1.00 67.81 172 ARG A CA 1
ATOM 1410 C C . ARG A 1 172 ? 26.020 9.593 -23.469 1.00 67.81 172 ARG A C 1
ATOM 1412 O O . ARG A 1 172 ? 26.610 9.763 -24.527 1.00 67.81 172 ARG A O 1
ATOM 1419 N N . ARG A 1 173 ? 26.096 10.476 -22.462 1.00 67.75 173 ARG A N 1
ATOM 1420 C CA . ARG A 1 173 ? 26.972 11.668 -22.518 1.00 67.75 173 ARG A CA 1
ATOM 1421 C C . ARG A 1 173 ? 28.459 11.312 -22.489 1.00 67.75 173 ARG A C 1
ATOM 1423 O O . ARG A 1 173 ? 29.253 12.039 -23.073 1.00 67.75 173 ARG A O 1
ATOM 1430 N N . PHE A 1 174 ? 28.822 10.216 -21.825 1.00 69.12 174 PHE A N 1
ATOM 1431 C CA . PHE A 1 174 ? 30.212 9.766 -21.695 1.00 69.12 174 PHE A CA 1
ATOM 1432 C C . PHE A 1 174 ? 30.613 8.673 -22.699 1.00 69.12 174 PHE A C 1
ATOM 1434 O O . PHE A 1 174 ? 31.791 8.331 -22.801 1.00 69.12 174 PHE A O 1
ATOM 1441 N N . GLN A 1 175 ? 29.670 8.139 -23.480 1.00 60.25 175 GLN A N 1
ATOM 1442 C CA . GLN A 1 175 ? 29.988 7.277 -24.614 1.00 60.25 175 GLN A CA 1
ATOM 1443 C C . GLN A 1 175 ? 30.627 8.113 -25.724 1.00 60.25 175 GLN A C 1
ATOM 1445 O O . GLN A 1 175 ? 29.997 9.000 -26.299 1.00 60.25 175 GLN A O 1
ATOM 1450 N N . ARG A 1 176 ? 31.895 7.814 -26.036 1.00 54.22 176 ARG A N 1
ATOM 1451 C CA . ARG A 1 176 ? 32.565 8.361 -27.221 1.00 54.22 176 ARG A CA 1
ATOM 1452 C C . ARG A 1 176 ? 31.706 8.056 -28.454 1.00 54.22 176 ARG A C 1
ATOM 1454 O O . ARG A 1 176 ? 31.208 6.929 -28.554 1.00 54.22 176 ARG A O 1
ATOM 1461 N N . PRO A 1 177 ? 31.533 9.013 -29.385 1.00 57.59 177 PRO A N 1
ATOM 1462 C CA . PRO A 1 177 ? 30.841 8.728 -30.631 1.00 57.59 177 PRO A CA 1
ATOM 1463 C C . PRO A 1 177 ? 31.510 7.511 -31.284 1.00 57.59 177 PRO A C 1
ATOM 1465 O O . PRO A 1 177 ? 32.746 7.450 -31.309 1.00 57.59 177 PRO A O 1
ATOM 1468 N N . PRO A 1 178 ? 30.734 6.517 -31.760 1.00 58.00 178 PRO A N 1
ATOM 1469 C CA . PRO A 1 178 ? 31.317 5.411 -32.500 1.00 58.00 178 PRO A CA 1
ATOM 1470 C C . PRO A 1 178 ? 32.139 5.998 -33.655 1.00 58.00 178 PRO A C 1
ATOM 1472 O O . PRO A 1 178 ? 31.710 6.996 -34.247 1.00 58.00 178 PRO A O 1
ATOM 1475 N N . PRO A 1 179 ? 33.326 5.436 -33.954 1.00 58.78 179 PRO A N 1
ATOM 1476 C CA . PRO A 1 179 ? 34.149 5.939 -35.043 1.00 58.78 179 PRO A CA 1
ATOM 1477 C C . PRO A 1 179 ? 33.295 6.013 -36.316 1.00 58.78 179 PRO A C 1
ATOM 1479 O O . PRO A 1 179 ? 32.485 5.104 -36.544 1.00 58.78 179 PRO A O 1
ATOM 1482 N N . PRO A 1 180 ? 33.417 7.089 -37.115 1.00 57.19 180 PRO A N 1
ATOM 1483 C CA . PRO A 1 180 ? 32.616 7.242 -38.318 1.00 57.19 180 PRO A CA 1
ATOM 1484 C C . PRO A 1 180 ? 32.809 6.006 -39.196 1.00 57.19 180 PRO A C 1
ATOM 1486 O O . PRO A 1 180 ? 33.935 5.638 -39.530 1.00 57.19 180 PRO A O 1
ATOM 1489 N N . VAL A 1 181 ? 31.703 5.345 -39.533 1.00 59.12 181 VAL A N 1
ATOM 1490 C CA . VAL A 1 181 ? 31.709 4.247 -40.499 1.00 59.12 181 VAL A CA 1
ATOM 1491 C C . VAL A 1 181 ? 32.073 4.865 -41.844 1.00 59.12 181 VAL A C 1
ATOM 1493 O O . VAL A 1 181 ? 31.303 5.671 -42.373 1.00 59.12 181 VAL A O 1
ATOM 1496 N N . LEU A 1 182 ? 33.255 4.535 -42.373 1.00 62.12 182 LEU A N 1
ATOM 1497 C CA . LEU A 1 182 ? 33.629 4.940 -43.727 1.00 62.12 182 LEU A CA 1
ATOM 1498 C C . LEU A 1 182 ? 32.617 4.310 -44.689 1.00 62.12 182 LEU A C 1
ATOM 1500 O O . LEU A 1 182 ? 32.383 3.100 -44.642 1.00 62.12 182 LEU A O 1
ATOM 1504 N N . LYS A 1 183 ? 31.987 5.136 -45.523 1.00 69.06 183 LYS A N 1
ATOM 1505 C CA . LYS A 1 183 ? 31.110 4.675 -46.598 1.00 69.06 183 LYS A CA 1
ATOM 1506 C C . LYS A 1 183 ? 31.928 4.639 -47.876 1.00 69.06 183 LYS A C 1
ATOM 1508 O O . LYS A 1 183 ? 32.394 5.685 -48.319 1.00 69.06 183 LYS A O 1
ATOM 1513 N N . GLU A 1 184 ? 32.097 3.455 -48.444 1.00 75.62 184 GLU A N 1
ATOM 1514 C CA . GLU A 1 184 ? 32.770 3.263 -49.727 1.00 75.62 184 GLU A CA 1
ATOM 1515 C C . GLU A 1 184 ? 31.757 2.753 -50.752 1.00 75.62 184 GLU A C 1
ATOM 1517 O O . GLU A 1 184 ? 31.087 1.740 -50.536 1.00 75.62 184 GLU A O 1
ATOM 1522 N N . CYS A 1 185 ? 31.640 3.462 -51.873 1.00 79.25 185 CYS A N 1
ATOM 1523 C CA . CYS A 1 185 ? 30.849 3.016 -53.012 1.00 79.25 185 CYS A CA 1
ATOM 1524 C C . CYS A 1 185 ? 31.736 2.211 -53.957 1.00 79.25 185 CYS A C 1
ATOM 1526 O O . CYS A 1 185 ? 32.800 2.679 -54.352 1.00 79.25 185 CYS A O 1
ATOM 1528 N N . TRP A 1 186 ? 31.278 1.022 -54.321 1.00 85.38 186 TRP A N 1
ATOM 1529 C CA . TRP A 1 186 ? 31.964 0.134 -55.246 1.00 85.38 186 TRP A CA 1
ATOM 1530 C C . TRP A 1 186 ? 31.123 -0.061 -56.508 1.00 85.38 186 TRP A C 1
ATOM 1532 O O . TRP A 1 186 ? 29.893 -0.142 -56.452 1.00 85.38 186 TRP A O 1
ATOM 1542 N N . TYR A 1 187 ? 31.792 -0.120 -57.652 1.00 84.31 187 TYR A N 1
ATOM 1543 C CA . TYR A 1 187 ? 31.189 -0.152 -58.977 1.00 84.31 187 TYR A CA 1
ATOM 1544 C C . TYR A 1 187 ? 31.483 -1.491 -59.645 1.00 84.31 187 TYR A C 1
ATOM 1546 O O . TYR A 1 187 ? 32.624 -1.754 -60.011 1.00 84.31 187 TYR A O 1
ATOM 1554 N N . HIS A 1 188 ? 30.451 -2.311 -59.846 1.00 89.06 188 HIS A N 1
ATOM 1555 C CA . HIS A 1 188 ? 30.548 -3.543 -60.627 1.00 89.06 188 HIS A CA 1
ATOM 1556 C C . HIS A 1 188 ? 29.996 -3.306 -62.025 1.00 89.06 188 HIS A C 1
ATOM 1558 O O . HIS A 1 188 ? 28.829 -2.943 -62.176 1.00 89.06 188 HIS A O 1
ATOM 1564 N N . ILE A 1 189 ? 30.796 -3.555 -63.052 1.00 86.25 189 ILE A N 1
ATOM 1565 C CA . ILE A 1 189 ? 30.391 -3.388 -64.446 1.00 86.25 189 ILE A CA 1
ATOM 1566 C C . ILE A 1 189 ? 30.455 -4.751 -65.127 1.00 86.25 189 ILE A C 1
ATOM 1568 O O . ILE A 1 189 ? 31.528 -5.339 -65.221 1.00 86.25 189 ILE A O 1
ATOM 1572 N N . TYR A 1 190 ? 29.321 -5.243 -65.620 1.00 87.62 190 TYR A N 1
ATOM 1573 C CA . TYR A 1 190 ? 29.203 -6.525 -66.318 1.00 87.62 190 TYR A CA 1
ATOM 1574 C C . TYR A 1 190 ? 28.899 -6.324 -67.802 1.00 87.62 190 TYR A C 1
ATOM 1576 O O . TYR A 1 190 ? 28.184 -5.391 -68.175 1.00 87.62 190 TYR A O 1
ATOM 1584 N N . ASP A 1 191 ? 29.411 -7.213 -68.648 1.00 85.19 191 ASP A N 1
ATOM 1585 C CA . ASP A 1 191 ? 28.985 -7.309 -70.043 1.00 85.19 191 ASP A CA 1
ATOM 1586 C C . ASP A 1 191 ? 27.617 -7.999 -70.123 1.00 85.19 191 ASP A C 1
ATOM 1588 O O . ASP A 1 191 ? 27.430 -9.078 -69.560 1.00 85.19 191 ASP A O 1
ATOM 1592 N N . ASP A 1 192 ? 26.662 -7.381 -70.814 1.00 84.12 192 ASP A N 1
ATOM 1593 C CA . ASP A 1 192 ? 25.299 -7.909 -70.961 1.00 84.12 192 ASP A CA 1
ATOM 1594 C C . ASP A 1 192 ? 25.264 -9.258 -71.688 1.00 84.12 192 ASP A C 1
ATOM 1596 O O . ASP A 1 192 ? 24.475 -10.137 -71.349 1.00 84.12 192 ASP A O 1
ATOM 1600 N N . GLN A 1 193 ? 26.139 -9.440 -72.682 1.00 79.56 193 GLN A N 1
ATOM 1601 C CA . GLN A 1 193 ? 26.073 -10.594 -73.579 1.00 79.56 193 GLN A CA 1
ATOM 1602 C C . GLN A 1 193 ? 26.772 -11.822 -72.999 1.00 79.56 193 GLN A C 1
ATOM 1604 O O . GLN A 1 193 ? 26.330 -12.945 -73.229 1.00 79.56 193 GLN A O 1
ATOM 1609 N N . THR A 1 194 ? 27.881 -11.623 -72.285 1.00 81.94 194 THR A N 1
ATOM 1610 C CA . THR A 1 194 ? 28.673 -12.729 -71.723 1.00 81.94 194 THR A CA 1
ATOM 1611 C C . THR A 1 194 ? 28.442 -12.928 -70.230 1.00 81.94 194 THR A C 1
ATOM 1613 O O . THR A 1 194 ? 28.875 -13.941 -69.685 1.00 81.94 194 THR A O 1
ATOM 1616 N N . GLY A 1 195 ? 27.804 -11.971 -69.547 1.00 79.69 195 GLY A N 1
ATOM 1617 C CA . GLY A 1 195 ? 27.686 -11.960 -68.088 1.00 79.69 195 GLY A CA 1
ATOM 1618 C C . GLY A 1 195 ? 29.026 -11.775 -67.366 1.00 79.69 195 GLY A C 1
ATOM 1619 O O . GLY A 1 195 ? 29.088 -11.890 -66.142 1.00 79.69 195 GLY A O 1
ATOM 1620 N N . GLN A 1 196 ? 30.110 -11.502 -68.098 1.00 87.50 196 GLN A N 1
ATOM 1621 C CA . GLN A 1 196 ? 31.450 -11.396 -67.537 1.00 87.50 196 GLN A CA 1
ATOM 1622 C C . GLN A 1 196 ? 31.624 -10.059 -66.812 1.00 87.50 196 GLN A C 1
ATOM 1624 O O . GLN A 1 196 ? 31.254 -9.004 -67.331 1.00 87.50 196 GLN A O 1
ATOM 1629 N N . LEU A 1 197 ? 32.223 -10.098 -65.620 1.00 88.75 197 LEU A N 1
ATOM 1630 C CA . LEU A 1 197 ? 32.647 -8.901 -64.900 1.00 88.75 197 LEU A CA 1
ATOM 1631 C C . LEU A 1 197 ? 33.783 -8.226 -65.677 1.00 88.75 197 LEU A C 1
ATOM 1633 O O . LEU A 1 197 ? 34.837 -8.817 -65.900 1.00 88.75 197 LEU A O 1
ATOM 1637 N N . LEU A 1 198 ? 33.544 -6.993 -66.105 1.00 87.19 198 LEU A N 1
ATOM 1638 C CA . LEU A 1 198 ? 34.492 -6.178 -66.857 1.00 87.19 198 LEU A CA 1
ATOM 1639 C C . LEU A 1 198 ? 35.358 -5.324 -65.938 1.00 87.19 198 LEU A C 1
ATOM 1641 O O . LEU A 1 198 ? 36.527 -5.101 -66.237 1.00 87.19 198 LEU A O 1
ATOM 1645 N N . LEU A 1 199 ? 34.771 -4.809 -64.857 1.00 89.38 199 LEU A N 1
ATOM 1646 C CA . LEU A 1 199 ? 35.467 -3.967 -63.894 1.00 89.38 199 LEU A CA 1
ATOM 1647 C C . LEU A 1 199 ? 34.774 -4.035 -62.537 1.00 89.38 199 LEU A C 1
ATOM 1649 O O . LEU A 1 199 ? 33.548 -3.955 -62.462 1.00 89.38 199 LEU A O 1
ATOM 1653 N N . ASP A 1 200 ? 35.582 -4.138 -61.491 1.00 89.31 200 ASP A N 1
ATOM 1654 C CA . ASP A 1 200 ? 35.178 -3.979 -60.101 1.00 89.31 200 ASP A CA 1
ATOM 1655 C C . ASP A 1 200 ? 36.149 -3.002 -59.431 1.00 89.31 200 ASP A C 1
ATOM 1657 O O . ASP A 1 200 ? 37.360 -3.232 -59.415 1.00 89.31 200 ASP A O 1
ATOM 1661 N N . THR A 1 201 ? 35.643 -1.849 -58.994 1.00 85.44 201 THR A N 1
ATOM 1662 C CA . THR A 1 201 ? 36.484 -0.768 -58.469 1.00 85.44 201 THR A CA 1
ATOM 1663 C C . THR A 1 201 ? 35.739 0.131 -57.488 1.00 85.44 201 THR A C 1
ATOM 1665 O O . THR A 1 201 ? 34.554 0.418 -57.654 1.00 85.44 201 THR A O 1
ATOM 1668 N N . ALA A 1 202 ? 36.458 0.643 -56.489 1.00 83.75 202 ALA A N 1
ATOM 1669 C CA . ALA A 1 202 ? 36.007 1.741 -55.630 1.00 83.75 202 ALA A CA 1
ATOM 1670 C C . ALA A 1 202 ? 36.297 3.131 -56.240 1.00 83.75 202 ALA A C 1
ATOM 1672 O O . ALA A 1 202 ? 35.847 4.152 -55.718 1.00 83.75 202 ALA A O 1
ATOM 1673 N N . CYS A 1 203 ? 37.068 3.194 -57.333 1.00 84.38 203 CYS A N 1
ATOM 1674 C CA . CYS A 1 203 ? 37.441 4.437 -57.999 1.00 84.38 203 CYS A CA 1
ATOM 1675 C C . CYS A 1 203 ? 36.358 4.865 -58.995 1.00 84.38 203 CYS A C 1
ATOM 1677 O O . CYS A 1 203 ? 36.165 4.258 -60.050 1.00 84.38 203 CYS A O 1
ATOM 1679 N N . GLU A 1 204 ? 35.685 5.968 -58.681 1.00 84.62 204 GLU A N 1
ATOM 1680 C CA . GLU A 1 204 ? 34.636 6.543 -59.524 1.00 84.62 204 GLU A CA 1
ATOM 1681 C C . GLU A 1 204 ? 35.141 6.897 -60.935 1.00 84.62 204 GLU A C 1
ATOM 1683 O O . GLU A 1 204 ? 34.463 6.633 -61.928 1.00 84.62 204 GLU A O 1
ATOM 1688 N N . LYS A 1 205 ? 36.365 7.429 -61.051 1.00 87.69 205 LYS A N 1
ATOM 1689 C CA . LYS A 1 205 ? 36.946 7.828 -62.345 1.00 87.69 205 LYS A CA 1
ATOM 1690 C C . LYS A 1 205 ? 37.134 6.642 -63.290 1.00 87.69 205 LYS A C 1
ATOM 1692 O O . LYS A 1 205 ? 36.823 6.756 -64.476 1.00 87.69 205 LYS A O 1
ATOM 1697 N N . ASP A 1 206 ? 37.597 5.509 -62.772 1.00 87.31 206 ASP A N 1
ATOM 1698 C CA . ASP A 1 206 ? 37.844 4.308 -63.577 1.00 87.31 206 ASP A CA 1
ATOM 1699 C C . ASP A 1 206 ? 36.521 3.709 -64.063 1.00 87.31 206 ASP A C 1
ATOM 1701 O O . ASP A 1 206 ? 36.374 3.380 -65.245 1.00 87.31 206 ASP A O 1
ATOM 1705 N N . ALA A 1 207 ? 35.521 3.669 -63.176 1.00 87.00 207 ALA A N 1
ATOM 1706 C CA . ALA A 1 207 ? 34.173 3.231 -63.510 1.00 87.00 207 ALA A CA 1
ATOM 1707 C C . ALA A 1 207 ? 33.562 4.094 -64.626 1.00 87.00 207 ALA A C 1
ATOM 1709 O O . ALA A 1 207 ? 33.143 3.565 -65.658 1.00 87.00 207 ALA A O 1
ATOM 1710 N N . PHE A 1 208 ? 33.568 5.423 -64.481 1.00 86.56 208 PHE A N 1
ATOM 1711 C CA . PHE A 1 208 ? 32.999 6.313 -65.499 1.00 86.56 208 PHE A CA 1
ATOM 1712 C C . PHE A 1 208 ? 33.772 6.305 -66.817 1.00 86.56 208 PHE A C 1
ATOM 1714 O O . PHE A 1 208 ? 33.159 6.441 -67.876 1.00 86.56 208 PHE A O 1
ATOM 1721 N N . THR A 1 209 ? 35.087 6.086 -66.790 1.00 88.88 209 THR A N 1
ATOM 1722 C CA . THR A 1 209 ? 35.881 5.940 -68.018 1.00 88.88 209 THR A CA 1
ATOM 1723 C C . THR A 1 209 ? 35.384 4.754 -68.845 1.00 88.88 209 THR A C 1
ATOM 1725 O O . THR A 1 209 ? 35.142 4.898 -70.047 1.00 88.88 209 THR A O 1
ATOM 1728 N N . LEU A 1 210 ? 35.135 3.607 -68.205 1.00 85.12 210 LEU A N 1
ATOM 1729 C CA . LEU A 1 210 ? 34.605 2.428 -68.890 1.00 85.12 210 LEU A CA 1
ATOM 1730 C C . LEU A 1 210 ? 33.137 2.611 -69.321 1.00 85.12 210 LEU A C 1
ATOM 1732 O O . LEU A 1 210 ? 32.773 2.254 -70.446 1.00 85.12 210 LEU A O 1
ATOM 1736 N N . LEU A 1 211 ? 32.298 3.214 -68.470 1.00 86.75 211 LEU A N 1
ATOM 1737 C CA . LEU A 1 211 ? 30.891 3.506 -68.792 1.00 86.75 211 LEU A CA 1
ATOM 1738 C C . LEU A 1 211 ? 30.748 4.491 -69.963 1.00 86.75 211 LEU A C 1
ATOM 1740 O O . LEU A 1 211 ? 29.811 4.372 -70.750 1.00 86.75 211 LEU A O 1
ATOM 1744 N N . ASN A 1 212 ? 31.686 5.426 -70.129 1.00 86.06 212 ASN A N 1
ATOM 1745 C CA . ASN A 1 212 ? 31.700 6.363 -71.254 1.00 86.06 212 ASN A CA 1
ATOM 1746 C C . ASN A 1 212 ? 32.112 5.704 -72.577 1.00 86.06 212 ASN A C 1
ATOM 1748 O O . ASN A 1 212 ? 31.671 6.143 -73.642 1.00 86.06 212 ASN A O 1
ATOM 1752 N N . GLN A 1 213 ? 32.921 4.644 -72.527 1.00 85.56 213 GLN A N 1
ATOM 1753 C CA . GLN A 1 213 ? 33.323 3.878 -73.711 1.00 85.56 213 GLN A CA 1
ATOM 1754 C C . GLN A 1 213 ? 32.241 2.886 -74.161 1.00 85.56 213 GLN A C 1
ATOM 1756 O O . GLN A 1 213 ? 32.070 2.657 -75.363 1.00 85.56 213 GLN A O 1
ATOM 1761 N N . LYS A 1 214 ? 31.481 2.318 -73.219 1.00 85.00 214 LYS A N 1
ATOM 1762 C CA . LYS A 1 214 ? 30.411 1.345 -73.491 1.00 85.00 214 LYS A CA 1
ATOM 1763 C C . LYS A 1 214 ? 29.019 1.989 -73.435 1.00 85.00 214 LYS A C 1
ATOM 1765 O O . LYS A 1 214 ? 28.864 3.171 -73.132 1.00 85.00 214 LYS A O 1
ATOM 1770 N N . ARG A 1 215 ? 27.974 1.281 -73.862 1.00 83.12 215 ARG A N 1
ATOM 1771 C CA . ARG A 1 215 ? 26.583 1.738 -73.699 1.00 83.12 215 ARG A CA 1
ATOM 1772 C C . ARG A 1 215 ? 26.016 1.109 -72.436 1.00 83.12 215 ARG A C 1
ATOM 1774 O O . ARG A 1 215 ? 26.019 -0.110 -72.326 1.00 83.12 215 ARG A O 1
ATOM 1781 N N . VAL A 1 216 ? 25.506 1.925 -71.521 1.00 83.88 216 VAL A N 1
ATOM 1782 C CA . VAL A 1 216 ? 24.815 1.437 -70.322 1.00 83.88 216 VAL A CA 1
ATOM 1783 C C . VAL A 1 216 ? 23.421 0.953 -70.703 1.00 83.88 216 VAL A C 1
ATOM 1785 O O . VAL A 1 216 ? 22.653 1.696 -71.315 1.00 83.88 216 VAL A O 1
ATOM 1788 N N . ILE A 1 217 ? 23.121 -0.298 -70.365 1.00 85.50 217 ILE A N 1
ATOM 1789 C CA . ILE A 1 217 ? 21.813 -0.929 -70.575 1.00 85.50 217 ILE A CA 1
ATOM 1790 C C . ILE A 1 217 ? 20.993 -0.849 -69.293 1.00 85.50 217 ILE A C 1
ATOM 1792 O O . ILE A 1 217 ? 19.818 -0.492 -69.334 1.00 85.50 217 ILE A O 1
ATOM 1796 N N . SER A 1 218 ? 21.614 -1.144 -68.150 1.00 85.50 218 SER A N 1
ATOM 1797 C CA . SER A 1 218 ? 20.950 -1.060 -66.854 1.00 85.50 218 SER A CA 1
ATOM 1798 C C . SER A 1 218 ? 21.899 -0.588 -65.757 1.00 85.50 218 SER A C 1
ATOM 1800 O O . SER A 1 218 ? 23.118 -0.755 -65.838 1.00 85.50 218 SER A O 1
ATOM 1802 N N . CYS A 1 219 ? 21.310 0.025 -64.734 1.00 85.31 219 CYS A N 1
ATOM 1803 C CA . CYS A 1 219 ? 21.965 0.401 -63.492 1.00 85.31 219 CYS A CA 1
ATOM 1804 C C . CYS A 1 219 ? 21.048 -0.003 -62.339 1.00 85.31 219 CYS A C 1
ATOM 1806 O O . CYS A 1 219 ? 19.853 0.306 -62.357 1.00 85.31 219 CYS A O 1
ATOM 1808 N N . ARG A 1 220 ? 21.592 -0.706 -61.345 1.00 85.12 220 ARG A N 1
ATOM 1809 C CA . ARG A 1 220 ? 20.861 -1.099 -60.136 1.00 85.12 220 ARG A CA 1
ATOM 1810 C C . ARG A 1 220 ? 21.729 -0.925 -58.895 1.00 85.12 220 ARG A C 1
ATOM 1812 O O . ARG A 1 220 ? 22.926 -1.206 -58.919 1.00 85.12 220 ARG A O 1
ATOM 1819 N N . ALA A 1 221 ? 21.109 -0.513 -57.794 1.00 83.44 221 ALA A N 1
ATOM 1820 C CA . ALA A 1 221 ? 21.753 -0.529 -56.487 1.00 83.44 221 ALA A CA 1
ATOM 1821 C C . ALA A 1 221 ? 21.861 -1.979 -55.983 1.00 83.44 221 ALA A C 1
ATOM 1823 O O . ALA A 1 221 ? 20.875 -2.718 -55.973 1.00 83.44 221 ALA A O 1
ATOM 1824 N N . GLY A 1 222 ? 23.064 -2.395 -55.595 1.00 73.75 222 GLY A N 1
ATOM 1825 C CA . GLY A 1 222 ? 23.323 -3.679 -54.949 1.00 73.75 222 GLY A CA 1
ATOM 1826 C C . GLY A 1 222 ? 23.123 -3.620 -53.431 1.00 73.75 222 GLY A C 1
ATOM 1827 O O . GLY A 1 222 ? 22.887 -2.563 -52.848 1.00 73.75 222 GLY A O 1
ATOM 1828 N N . LYS A 1 223 ? 23.207 -4.781 -52.772 1.00 78.31 223 LYS A N 1
ATOM 1829 C CA . LYS A 1 223 ? 23.038 -4.896 -51.314 1.00 78.31 223 LYS A CA 1
ATOM 1830 C C . LYS A 1 223 ? 24.223 -4.278 -50.578 1.00 78.31 223 LYS A C 1
ATOM 1832 O O . LYS A 1 223 ? 25.338 -4.728 -50.775 1.00 78.31 223 LYS A O 1
ATOM 1837 N N . SER A 1 224 ? 24.001 -3.324 -49.683 1.00 77.62 224 SER A N 1
ATOM 1838 C CA . SER A 1 224 ? 25.093 -2.819 -48.848 1.00 77.62 224 SER A CA 1
ATOM 1839 C C . SER A 1 224 ? 25.506 -3.841 -47.788 1.00 77.62 224 SER A C 1
ATOM 1841 O O . SER A 1 224 ? 24.649 -4.430 -47.129 1.00 77.62 224 SER A O 1
ATOM 1843 N N . GLU A 1 225 ? 26.808 -3.998 -47.574 1.00 79.56 225 GLU A N 1
ATOM 1844 C CA . GLU A 1 225 ? 27.376 -4.861 -46.537 1.00 79.56 225 GLU A CA 1
ATOM 1845 C C . GLU A 1 225 ? 28.324 -4.079 -45.623 1.00 79.56 225 GLU A C 1
ATOM 1847 O O . GLU A 1 225 ? 28.892 -3.056 -46.006 1.00 79.56 225 GLU A O 1
ATOM 1852 N N . VAL A 1 226 ? 28.475 -4.539 -44.380 1.00 77.00 226 VAL A N 1
ATOM 1853 C CA . VAL A 1 226 ? 29.439 -3.970 -43.433 1.00 77.00 226 VAL A CA 1
ATOM 1854 C C . VAL A 1 226 ? 30.608 -4.935 -43.329 1.00 77.00 226 VAL A C 1
ATOM 1856 O O . VAL A 1 226 ? 30.455 -6.036 -42.807 1.00 77.00 226 VAL A O 1
ATOM 1859 N N . VAL A 1 227 ? 31.771 -4.508 -43.809 1.00 76.44 227 VAL A N 1
ATOM 1860 C CA . VAL A 1 227 ? 33.001 -5.305 -43.825 1.00 76.44 227 VAL A CA 1
ATOM 1861 C C . VAL A 1 227 ? 34.013 -4.673 -42.880 1.00 76.44 227 VAL A C 1
ATOM 1863 O O . VAL A 1 227 ? 34.088 -3.451 -42.756 1.00 76.44 227 VAL A O 1
ATOM 1866 N N . VAL A 1 228 ? 34.795 -5.496 -42.185 1.00 73.69 228 VAL A N 1
ATOM 1867 C CA . VAL A 1 228 ? 35.912 -5.014 -41.368 1.00 73.69 228 VAL A CA 1
ATOM 1868 C C . VAL A 1 228 ? 37.177 -5.054 -42.215 1.00 73.69 228 VAL A C 1
ATOM 1870 O O . VAL A 1 228 ? 37.676 -6.129 -42.531 1.00 73.69 228 VAL A O 1
ATOM 1873 N N . VAL A 1 229 ? 37.697 -3.886 -42.584 1.00 67.25 229 VAL A N 1
ATOM 1874 C CA . VAL A 1 229 ? 38.915 -3.743 -43.391 1.00 67.25 229 VAL A CA 1
ATOM 1875 C C . VAL A 1 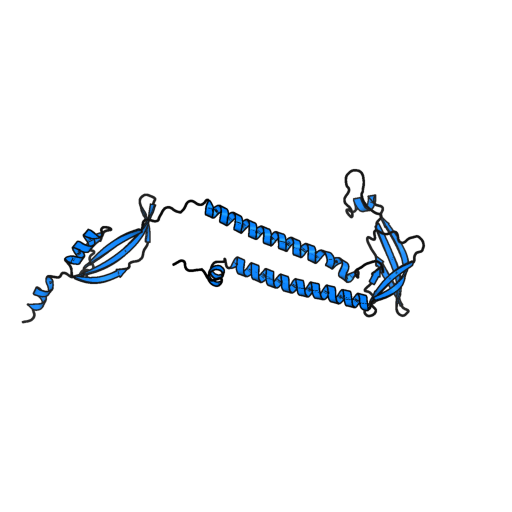229 ? 39.974 -3.072 -42.522 1.00 67.25 229 VAL A C 1
ATOM 1877 O O . VAL A 1 229 ? 39.740 -1.988 -41.990 1.00 67.25 229 VAL A O 1
ATOM 1880 N N . HIS A 1 230 ? 41.120 -3.731 -42.318 1.00 65.50 230 HIS A N 1
ATOM 1881 C CA . HIS A 1 230 ? 42.206 -3.246 -41.446 1.00 65.50 230 HIS A CA 1
ATOM 1882 C C . HIS A 1 230 ? 41.723 -2.791 -40.048 1.00 65.50 230 HIS A C 1
ATOM 1884 O O . HIS A 1 230 ? 42.122 -1.745 -39.538 1.00 65.50 230 HIS A O 1
ATOM 1890 N N . GLY A 1 231 ? 40.798 -3.546 -39.439 1.00 67.81 231 GLY A N 1
ATOM 1891 C CA . GLY A 1 231 ? 40.256 -3.257 -38.103 1.00 67.81 231 GLY A CA 1
ATOM 1892 C C . GLY A 1 231 ? 39.210 -2.134 -38.037 1.00 67.81 231 GLY A C 1
ATOM 1893 O O . GLY A 1 231 ? 38.701 -1.842 -36.954 1.00 67.81 231 GLY A O 1
ATOM 1894 N N . ARG A 1 232 ? 38.836 -1.517 -39.167 1.00 69.25 232 ARG A N 1
ATOM 1895 C CA . ARG A 1 232 ? 37.760 -0.514 -39.243 1.00 69.25 232 ARG A CA 1
ATOM 1896 C C . ARG A 1 232 ? 36.514 -1.103 -39.893 1.00 69.25 232 ARG A C 1
ATOM 1898 O O . ARG A 1 232 ? 36.607 -1.814 -40.886 1.00 69.25 232 ARG A O 1
ATOM 1905 N N . LYS A 1 233 ? 35.338 -0.794 -39.335 1.00 73.25 233 LYS A N 1
ATOM 1906 C CA . LYS A 1 233 ? 34.050 -1.121 -39.962 1.00 73.25 233 LYS A CA 1
ATOM 1907 C C . LYS A 1 233 ? 33.807 -0.155 -41.122 1.00 73.25 233 LYS A C 1
ATOM 1909 O O . LYS A 1 233 ? 33.634 1.042 -40.891 1.00 73.25 233 LYS A O 1
ATOM 1914 N N . THR A 1 234 ? 33.756 -0.692 -42.330 1.00 74.44 234 THR A N 1
ATOM 1915 C CA . THR A 1 234 ? 33.458 0.029 -43.568 1.00 74.44 234 THR A CA 1
ATOM 1916 C C . THR A 1 234 ? 32.119 -0.464 -44.098 1.00 74.44 234 THR A C 1
ATOM 1918 O O . THR A 1 234 ? 31.889 -1.669 -44.201 1.00 74.44 234 THR A O 1
ATOM 1921 N N . GLN A 1 235 ? 31.215 0.457 -44.419 1.00 78.88 235 GLN A N 1
ATOM 1922 C CA . GLN A 1 235 ? 29.979 0.123 -45.119 1.00 78.88 235 GLN A CA 1
ATOM 1923 C C . GLN A 1 235 ? 30.249 0.214 -46.620 1.00 78.88 235 GLN A C 1
ATOM 1925 O O . GLN A 1 235 ? 30.504 1.303 -47.135 1.00 78.88 235 GLN A O 1
ATOM 1930 N N . ARG A 1 236 ? 30.192 -0.926 -47.306 1.00 80.75 236 ARG A N 1
ATOM 1931 C CA . ARG A 1 236 ? 30.326 -1.016 -48.759 1.00 80.75 236 ARG A CA 1
ATOM 1932 C C . ARG A 1 236 ? 28.948 -1.014 -49.389 1.00 80.75 236 ARG A C 1
ATOM 1934 O O . ARG A 1 236 ? 28.094 -1.813 -49.006 1.00 80.75 236 ARG A O 1
ATOM 1941 N N . SER A 1 237 ? 28.720 -0.114 -50.333 1.00 83.00 237 SER A N 1
ATOM 1942 C CA . SER A 1 237 ? 27.507 -0.098 -51.151 1.00 83.00 237 SER A CA 1
ATOM 1943 C C . SER A 1 237 ? 27.870 -0.312 -52.608 1.00 83.00 237 SER A C 1
ATOM 1945 O O . SER A 1 237 ? 28.719 0.399 -53.139 1.00 83.00 237 SER A O 1
ATOM 1947 N N . TRP A 1 238 ? 27.209 -1.270 -53.249 1.00 83.44 238 TRP A N 1
ATOM 1948 C CA . TRP A 1 238 ? 27.497 -1.628 -54.632 1.00 83.44 238 TRP A CA 1
ATOM 1949 C C . TRP A 1 238 ? 26.556 -0.909 -55.588 1.00 83.44 238 TRP A C 1
ATOM 1951 O O . TRP A 1 238 ? 25.349 -0.829 -55.347 1.00 83.44 238 TRP A O 1
ATOM 1961 N N . ILE A 1 239 ? 27.092 -0.452 -56.710 1.00 84.62 239 ILE A N 1
ATOM 1962 C CA . ILE A 1 239 ? 26.320 -0.023 -57.871 1.00 84.62 239 ILE A CA 1
ATOM 1963 C C . ILE A 1 239 ? 26.687 -0.963 -59.010 1.00 84.62 239 ILE A C 1
ATOM 1965 O O . ILE A 1 239 ? 27.855 -1.088 -59.375 1.00 84.62 239 ILE A O 1
ATOM 1969 N N . ILE A 1 240 ? 25.684 -1.654 -59.539 1.00 86.31 240 ILE A N 1
ATOM 1970 C CA . ILE A 1 240 ? 25.865 -2.666 -60.572 1.00 86.31 240 ILE A CA 1
ATOM 1971 C C . ILE A 1 240 ? 25.386 -2.086 -61.900 1.00 86.31 240 ILE A C 1
ATOM 1973 O O . ILE A 1 240 ? 24.208 -1.748 -62.041 1.00 86.31 240 ILE A O 1
ATOM 1977 N N . TYR A 1 241 ? 26.292 -2.016 -62.868 1.00 86.44 241 TYR A N 1
ATOM 1978 C CA . TYR A 1 241 ? 26.025 -1.624 -64.243 1.00 86.44 241 TYR A CA 1
ATOM 1979 C C . TYR A 1 241 ? 26.110 -2.827 -65.171 1.00 86.44 241 TYR A C 1
ATOM 1981 O O . TYR A 1 241 ? 27.020 -3.650 -65.064 1.00 86.44 241 TYR A O 1
ATOM 1989 N N . THR A 1 242 ? 25.206 -2.871 -66.140 1.00 85.94 242 THR A N 1
ATOM 1990 C CA . THR A 1 242 ? 25.284 -3.801 -67.267 1.00 85.94 242 THR A CA 1
ATOM 1991 C C . THR A 1 242 ? 25.474 -3.000 -68.546 1.00 85.94 242 THR A C 1
ATOM 1993 O O . THR A 1 242 ? 24.747 -2.028 -68.786 1.00 85.94 242 THR A O 1
ATOM 1996 N N . VAL A 1 243 ? 26.475 -3.367 -69.346 1.00 86.19 243 VAL A N 1
ATOM 1997 C CA . VAL A 1 243 ? 26.922 -2.586 -70.505 1.00 86.19 243 VAL A CA 1
ATOM 1998 C C . VAL A 1 243 ? 27.091 -3.436 -71.765 1.00 86.19 243 VAL A C 1
ATOM 2000 O O . VAL A 1 243 ? 27.421 -4.614 -71.690 1.00 86.19 243 VAL A O 1
ATOM 2003 N N . GLU A 1 244 ? 26.930 -2.811 -72.933 1.00 85.31 244 GLU A N 1
ATOM 2004 C CA . GLU A 1 244 ? 27.160 -3.417 -74.254 1.00 85.31 244 GLU A CA 1
ATOM 2005 C C . GLU A 1 244 ? 28.152 -2.583 -75.082 1.00 85.31 244 GLU A C 1
ATOM 2007 O O . GLU A 1 244 ? 28.253 -1.357 -74.948 1.00 85.31 244 GLU A O 1
ATOM 2012 N N . ASP A 1 245 ? 28.910 -3.254 -75.951 1.00 78.00 245 ASP A N 1
ATOM 2013 C CA . ASP A 1 245 ? 29.878 -2.621 -76.845 1.00 78.00 245 ASP A CA 1
ATOM 2014 C C . ASP A 1 245 ? 29.195 -1.769 -77.935 1.00 78.00 245 ASP A C 1
ATOM 2016 O O . ASP A 1 245 ? 28.373 -2.247 -78.725 1.00 78.00 245 ASP A O 1
ATOM 2020 N N . ARG A 1 246 ? 29.589 -0.493 -78.033 1.00 71.31 246 ARG A N 1
ATOM 2021 C CA . ARG A 1 246 ? 29.033 0.465 -79.003 1.00 71.31 246 ARG A CA 1
ATOM 2022 C C . ARG A 1 246 ? 29.358 0.092 -80.455 1.00 71.31 246 ARG A C 1
ATOM 2024 O O . ARG A 1 246 ? 28.598 0.449 -81.357 1.00 71.31 246 ARG A O 1
ATOM 2031 N N . ARG A 1 247 ? 30.459 -0.627 -80.713 1.00 63.28 247 ARG A N 1
ATOM 2032 C CA . ARG A 1 247 ? 30.971 -0.871 -82.080 1.00 63.28 247 ARG A CA 1
ATOM 2033 C C . ARG A 1 247 ? 30.280 -2.014 -82.835 1.00 63.28 247 ARG A C 1
ATOM 2035 O O . ARG A 1 247 ? 30.407 -2.101 -84.057 1.00 63.28 247 ARG A O 1
ATOM 2042 N N . ARG A 1 248 ? 29.511 -2.883 -82.169 1.00 54.72 248 ARG A N 1
ATOM 2043 C CA . ARG A 1 248 ? 28.963 -4.104 -82.802 1.00 54.72 248 ARG A CA 1
ATOM 2044 C C . ARG A 1 248 ? 27.705 -3.902 -83.660 1.00 54.72 248 ARG A C 1
ATOM 2046 O O . ARG A 1 248 ? 27.390 -4.779 -84.468 1.00 54.72 248 ARG A O 1
ATOM 2053 N N . ARG A 1 249 ? 27.028 -2.745 -83.604 1.00 49.16 249 ARG A N 1
ATOM 2054 C CA . ARG A 1 249 ? 25.868 -2.464 -84.485 1.00 49.16 249 ARG A CA 1
ATOM 2055 C C . ARG A 1 249 ? 26.225 -2.401 -85.974 1.00 49.16 249 ARG A C 1
ATOM 2057 O O . ARG A 1 249 ? 25.386 -2.750 -86.800 1.00 49.16 249 ARG A O 1
ATOM 2064 N N . HIS A 1 250 ? 27.460 -2.045 -86.329 1.00 48.50 250 HIS A N 1
ATOM 2065 C CA . HIS A 1 250 ? 27.869 -2.028 -87.738 1.00 48.50 250 HIS A CA 1
ATOM 2066 C C . HIS A 1 250 ? 28.032 -3.425 -88.355 1.00 48.50 250 HIS A C 1
ATOM 2068 O O . HIS A 1 250 ? 27.946 -3.547 -89.574 1.00 48.50 250 HIS A O 1
ATOM 2074 N N . LYS A 1 251 ? 28.209 -4.482 -87.544 1.00 47.78 251 LYS A N 1
ATOM 2075 C CA . LYS A 1 251 ? 28.294 -5.865 -88.046 1.00 47.78 251 LYS A CA 1
ATOM 2076 C C . LYS A 1 251 ? 26.922 -6.523 -88.211 1.00 47.78 251 LYS A C 1
ATOM 2078 O O . LYS A 1 251 ? 26.694 -7.154 -89.234 1.00 47.78 251 LYS A O 1
ATOM 2083 N N . LYS A 1 252 ? 25.979 -6.318 -87.279 1.00 46.47 252 LYS A N 1
ATOM 2084 C CA . LYS A 1 252 ? 24.625 -6.909 -87.386 1.00 46.47 252 LYS A CA 1
ATOM 2085 C C . LYS A 1 252 ? 23.774 -6.326 -88.523 1.00 46.47 252 LYS A C 1
ATOM 2087 O O . LYS A 1 252 ? 22.877 -7.004 -88.995 1.00 46.47 252 LYS A O 1
ATOM 2092 N N . LYS A 1 253 ? 24.058 -5.102 -88.990 1.00 46.62 253 LYS A N 1
ATOM 2093 C CA . LYS A 1 253 ? 23.325 -4.481 -90.112 1.00 46.62 253 LYS A CA 1
ATOM 2094 C C . LYS A 1 253 ? 23.830 -4.904 -91.504 1.00 46.62 253 LYS A C 1
ATOM 2096 O O . LYS A 1 253 ? 23.217 -4.529 -92.492 1.00 46.62 253 LYS A O 1
ATOM 2101 N N . LYS A 1 254 ? 24.951 -5.638 -91.592 1.00 45.59 254 LYS A N 1
ATOM 2102 C CA . LYS A 1 254 ? 25.561 -6.089 -92.860 1.00 45.59 254 LYS A CA 1
ATOM 2103 C C . LYS A 1 254 ? 25.300 -7.562 -93.199 1.00 45.59 254 LYS A C 1
ATOM 2105 O O . LYS A 1 254 ? 25.671 -7.981 -94.283 1.00 45.59 254 LYS A O 1
ATOM 2110 N N . SER A 1 255 ? 24.675 -8.334 -92.309 1.00 44.16 255 SER A N 1
ATOM 2111 C CA . SER A 1 255 ? 24.314 -9.742 -92.549 1.00 44.16 255 SER A CA 1
ATOM 2112 C C . SER A 1 255 ? 22.830 -9.939 -92.888 1.00 44.16 255 SER A C 1
ATOM 2114 O O . SER A 1 255 ? 22.295 -11.022 -92.683 1.00 44.16 255 SER A O 1
ATOM 2116 N N . SER A 1 256 ? 22.152 -8.882 -93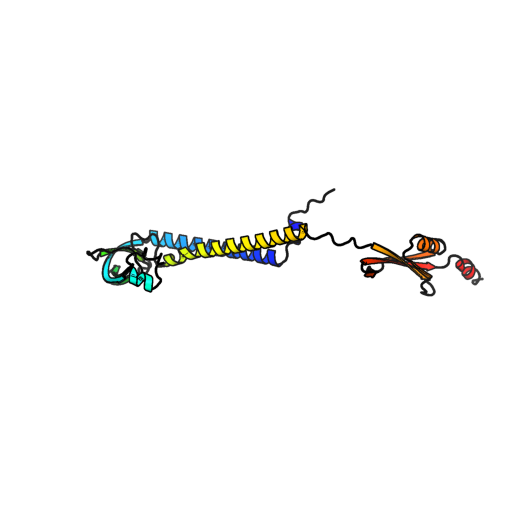.334 1.00 45.53 256 SER A N 1
ATOM 2117 C CA . SER A 1 256 ? 20.763 -8.910 -93.797 1.00 45.53 256 SER A CA 1
ATOM 2118 C C . SER A 1 256 ? 20.656 -8.127 -95.106 1.00 45.53 256 SER A C 1
ATOM 2120 O O . SER A 1 256 ? 20.056 -7.051 -95.144 1.00 45.53 256 SER A O 1
ATOM 2122 N N . ILE A 1 257 ? 21.343 -8.619 -96.133 1.00 39.31 257 ILE A N 1
ATOM 2123 C CA . ILE A 1 257 ? 21.065 -8.378 -97.553 1.00 39.31 257 ILE A CA 1
ATOM 2124 C C . ILE A 1 257 ? 21.273 -9.725 -98.230 1.00 39.31 257 ILE A C 1
ATOM 2126 O O . ILE A 1 257 ? 22.321 -10.342 -97.926 1.00 39.31 257 ILE A O 1
#

Sequence (257 aa):
MRKWKTKDDIQASTPLFEKVLVRGYQVALVIFSLWLGWVIYDEVQMQRHAVPTSAQIYHLDYITPEQAAEKGLCQLRGRSANCSNHYSFTVEYQVNGRKRTAQFQDIVYNPGENKTICLDYVKSNPAMIKLCRDPWFDYHKDFFFFPFAFWSLTLLGAFGISLILAAEKVKRRFQRPPPPVLKECWYHIYDDQTGQLLLDTACEKDAFTLLNQKRVISCRAGKSEVVVVHGRKTQRSWIIYTVEDRRRRHKKKKSSI

Radius of gyration: 42.82 Å; chains: 1; bounding box: 75×36×136 Å

Foldseek 3Di:
DDDDDDPVNVVVPDPPVVVVVVVVVVVVVVVVVVVVVVLVVVFVLQVVQKDKFKWFWPDKDKDDLVRCVVVVVADDDPPDRPGAIFMKTKIWTADPNDIDIDIDGGDRDDPDPRGIFMKIAGNVGRVFIDGPPDPTTPVCPVVVVVVVVVVVVVVVVVVVVVVVVVVVVVVVVPDDDDPDAAEFEWEWEAEPPPRDTPDIDSDPVVNVVVCVQWPWPDKDKDDWDFDQDPNGTHIYTYIYTYTYGPPCVVVVVPVPD

Secondary structure (DSSP, 8-state):
---PPPHHHHHHTS-HHHHHHHHHHHHHHHHHHHHHHHHHHHHHHHHHTEEEEEEEEEEEEEE-HHHHHHTTSS-EETTEE----EEEEEEEEEETTEEEEEEEEEE-S---SS-EEEEEEESS-TT-EEETT-SS-HHHHGGGHHHHHHHHHHHHHHHHHHHHHHHHHHHHHHSPPPPP-EEEEEEEEEETTT--EEEEES-HHHHHHHHHHSEEEEEEEPPPEEEEETTEEEEEEEEEEEEE-GGGHHHHTSS--

pLDDT: mean 77.12, std 13.27, range [34.53, 92.25]